Protein AF-A0A920EC89-F1 (afdb_monomer_lite)

Radius of gyration: 21.76 Å; chains: 1; bounding box: 55×49×53 Å

pLDDT: mean 80.99, std 13.92, range [34.16, 98.38]

Foldseek 3Di:
DPDPPCLDLLSVLQVLVCVVCVPPDPPLQPSVVLVVVCVVCVDPQWDDDCQCCQWANGTPDGDPDDDCSVVSNVVSVLVSQQVLCVVLVHDPDDQRSSCLPRVCSVLVVFHDHDQAGSVRQWGWADACPFIKTFGHPDPLLVVCLCVLLVHDDPDPSVVVRNVSRHHHDPVSSVVSCVVSVGPMDTVCPCVDDDDDDDDPDDPDDDPDAAEEEQADADRPSLQVQLSSVSVRHAYEYEYAPVDGHPCVVVVGPSVCSSCPRHHYDHDHCVDPVNVDPDDPPDD

Structure (mmCIF, N/CA/C/O backbone):
data_AF-A0A920EC89-F1
#
_entry.id   AF-A0A920EC89-F1
#
loop_
_atom_site.group_PDB
_atom_site.id
_atom_site.type_symbol
_atom_site.label_atom_id
_atom_site.label_alt_id
_atom_site.label_comp_id
_atom_site.label_asym_id
_atom_site.label_entity_id
_atom_site.label_seq_id
_atom_site.pdbx_PDB_ins_code
_atom_site.Cartn_x
_atom_site.Cartn_y
_atom_site.Cartn_z
_atom_site.occupancy
_atom_site.B_iso_or_equiv
_atom_site.auth_seq_id
_atom_site.auth_comp_id
_atom_site.auth_asym_id
_atom_site.auth_atom_id
_atom_site.pdbx_PDB_model_num
ATOM 1 N N . MET A 1 1 ? 28.689 -2.152 18.112 1.00 37.66 1 MET A N 1
ATOM 2 C CA . MET A 1 1 ? 27.571 -1.726 17.242 1.00 37.66 1 MET A CA 1
ATOM 3 C C . MET A 1 1 ? 26.972 -0.484 17.878 1.00 37.66 1 MET A C 1
ATOM 5 O O . MET A 1 1 ? 26.408 -0.612 18.955 1.00 37.66 1 MET A O 1
ATOM 9 N N . GLN A 1 2 ? 27.192 0.711 17.318 1.00 37.72 2 GLN A N 1
ATOM 10 C CA . GLN A 1 2 ? 26.488 1.906 17.804 1.00 37.72 2 GLN A CA 1
ATOM 11 C C . GLN A 1 2 ? 24.984 1.662 17.639 1.00 37.72 2 GLN A C 1
ATOM 13 O O . GLN A 1 2 ? 24.561 1.155 16.598 1.00 37.72 2 GLN A O 1
ATOM 18 N N . ALA A 1 3 ? 24.198 1.950 18.677 1.00 42.09 3 ALA A N 1
ATOM 19 C CA . ALA A 1 3 ? 22.746 1.907 18.582 1.00 42.09 3 ALA A CA 1
ATOM 20 C C . ALA A 1 3 ? 22.328 2.815 17.416 1.00 42.09 3 ALA A C 1
ATOM 22 O O . ALA A 1 3 ? 22.724 3.979 17.385 1.00 42.09 3 ALA A O 1
ATOM 23 N N . LYS A 1 4 ? 21.604 2.274 16.426 1.00 57.06 4 LYS A N 1
ATOM 24 C CA . LYS A 1 4 ? 21.077 3.083 15.322 1.00 57.06 4 LYS A CA 1
ATOM 25 C C . LYS A 1 4 ? 20.171 4.149 15.935 1.00 57.06 4 LYS A C 1
ATOM 27 O O . LYS A 1 4 ? 19.137 3.808 16.509 1.00 57.06 4 LYS A O 1
ATOM 32 N N . ASP A 1 5 ? 20.565 5.414 15.839 1.00 58.59 5 ASP A N 1
ATOM 33 C CA . ASP A 1 5 ? 19.701 6.514 16.244 1.00 58.59 5 ASP A CA 1
ATOM 34 C C . ASP A 1 5 ? 18.613 6.694 15.187 1.00 58.59 5 ASP A C 1
ATOM 36 O O . ASP A 1 5 ? 18.768 7.403 14.194 1.00 58.59 5 ASP A O 1
ATOM 40 N N . PHE A 1 6 ? 17.490 6.012 15.394 1.00 60.38 6 PHE A N 1
ATOM 41 C CA . PHE A 1 6 ? 16.325 6.147 14.531 1.00 60.38 6 PHE A CA 1
ATOM 42 C C . PHE A 1 6 ? 15.718 7.557 14.588 1.00 60.38 6 PHE A C 1
ATOM 44 O O . PHE A 1 6 ? 14.821 7.843 13.798 1.00 60.38 6 PHE A O 1
ATOM 51 N N . ASN A 1 7 ? 16.158 8.446 15.491 1.00 66.38 7 ASN A N 1
ATOM 52 C CA . ASN A 1 7 ? 15.713 9.841 15.557 1.00 66.38 7 ASN A CA 1
ATOM 53 C C . ASN A 1 7 ? 16.439 10.773 14.588 1.00 66.38 7 ASN A C 1
ATOM 55 O O . ASN A 1 7 ? 15.928 11.865 14.351 1.00 66.38 7 ASN A O 1
ATOM 59 N N . ASP A 1 8 ? 17.526 10.336 13.950 1.00 74.56 8 ASP A N 1
ATOM 60 C CA . ASP A 1 8 ? 18.158 11.097 12.874 1.00 74.56 8 ASP A CA 1
ATOM 61 C C . ASP A 1 8 ? 17.380 10.909 11.544 1.00 74.56 8 ASP A C 1
ATOM 63 O O . ASP A 1 8 ? 17.364 9.802 10.983 1.00 74.56 8 ASP A O 1
ATOM 67 N N . PRO A 1 9 ? 16.725 11.960 11.000 1.00 72.19 9 PRO A N 1
ATOM 68 C CA . PRO A 1 9 ? 15.992 11.888 9.733 1.00 72.19 9 PRO A CA 1
ATOM 69 C C . PRO A 1 9 ? 16.882 11.569 8.527 1.00 72.19 9 PRO A C 1
ATOM 71 O O . PRO A 1 9 ? 16.406 10.925 7.585 1.00 72.19 9 PRO A O 1
ATOM 74 N N . ILE A 1 10 ? 18.149 11.995 8.539 1.00 76.38 10 ILE A N 1
ATOM 75 C CA . ILE A 1 10 ? 19.111 11.742 7.461 1.00 76.38 10 ILE A CA 1
ATOM 76 C C . ILE A 1 10 ? 19.500 10.270 7.493 1.00 76.38 10 ILE A C 1
ATOM 78 O O . ILE A 1 10 ? 19.278 9.567 6.506 1.00 76.38 10 ILE A O 1
ATOM 82 N N . ALA A 1 11 ? 20.008 9.783 8.630 1.00 77.56 11 ALA A N 1
ATOM 83 C CA . ALA A 1 11 ? 20.407 8.384 8.775 1.00 77.56 11 ALA A CA 1
ATOM 84 C C . ALA A 1 11 ? 19.236 7.432 8.492 1.00 77.56 11 ALA A C 1
ATOM 86 O O . ALA A 1 11 ? 19.400 6.457 7.763 1.00 77.56 11 ALA A O 1
ATOM 87 N N . THR A 1 12 ? 18.034 7.757 8.978 1.00 77.00 12 THR A N 1
ATOM 88 C CA . THR A 1 12 ? 16.816 6.971 8.724 1.00 77.00 12 THR A CA 1
ATOM 89 C C . THR A 1 12 ? 16.430 6.950 7.243 1.00 77.00 12 THR A C 1
ATOM 91 O O . THR A 1 12 ? 15.960 5.929 6.740 1.00 77.00 12 THR A O 1
ATOM 94 N N . SER A 1 13 ? 16.613 8.057 6.518 1.00 77.94 13 SER A N 1
ATOM 95 C CA . SER A 1 13 ? 16.297 8.119 5.085 1.00 77.94 13 SER A CA 1
ATOM 96 C C . SER A 1 13 ? 17.330 7.391 4.236 1.00 77.94 13 SER A C 1
ATOM 98 O O . SER A 1 13 ? 16.946 6.677 3.312 1.00 77.94 13 SER A O 1
ATOM 100 N N . ILE A 1 14 ? 18.618 7.513 4.569 1.00 81.00 14 ILE A N 1
ATOM 101 C CA . ILE A 1 14 ? 19.690 6.752 3.918 1.00 81.00 14 ILE A CA 1
ATOM 102 C C . ILE A 1 14 ? 19.465 5.256 4.133 1.00 81.00 14 ILE A C 1
ATOM 104 O O . ILE A 1 14 ? 19.406 4.523 3.154 1.00 81.00 14 ILE A O 1
ATOM 108 N N . ASP A 1 15 ? 19.250 4.816 5.374 1.00 81.56 15 ASP A N 1
ATOM 109 C CA . ASP A 1 15 ? 18.975 3.413 5.700 1.00 81.56 15 ASP A CA 1
ATOM 110 C C . ASP A 1 15 ? 17.716 2.900 4.974 1.00 81.56 15 ASP A C 1
ATOM 112 O O . ASP A 1 15 ? 17.727 1.798 4.427 1.00 81.56 15 ASP A O 1
ATOM 116 N N . HIS A 1 16 ? 16.660 3.715 4.865 1.00 80.44 16 HIS A N 1
ATOM 117 C CA . HIS A 1 16 ? 15.478 3.371 4.073 1.00 80.44 16 HIS A CA 1
ATOM 118 C C . HIS A 1 16 ? 15.794 3.158 2.584 1.00 80.44 16 HIS A C 1
ATOM 120 O O . HIS A 1 16 ? 15.370 2.152 2.014 1.00 80.44 16 HIS A O 1
ATOM 126 N N . LEU A 1 17 ? 16.520 4.086 1.951 1.00 81.06 17 LEU A N 1
ATOM 127 C CA . LEU A 1 17 ? 16.884 3.986 0.534 1.00 81.06 17 LEU A CA 1
ATOM 128 C C . LEU A 1 17 ? 17.863 2.841 0.280 1.00 81.06 17 LEU A C 1
ATOM 130 O O . LEU A 1 17 ? 17.712 2.140 -0.712 1.00 81.06 17 LEU A O 1
ATOM 134 N N . GLU A 1 18 ? 18.842 2.637 1.161 1.00 82.31 18 GLU A N 1
ATOM 135 C CA . GLU A 1 18 ? 19.809 1.542 1.062 1.00 82.31 18 GLU A CA 1
ATOM 136 C C . GLU A 1 18 ? 19.093 0.191 1.128 1.00 82.31 18 GLU A C 1
ATOM 138 O O . GLU A 1 18 ? 19.326 -0.636 0.255 1.00 82.31 18 GLU A O 1
ATOM 143 N N . ARG A 1 19 ? 18.137 -0.003 2.048 1.00 79.44 19 ARG A N 1
ATOM 144 C CA . ARG A 1 19 ? 17.299 -1.220 2.082 1.00 79.44 19 ARG A CA 1
ATOM 145 C C . ARG A 1 19 ? 16.413 -1.367 0.842 1.00 79.44 19 ARG A C 1
ATOM 147 O O . ARG A 1 19 ? 16.234 -2.469 0.338 1.00 79.44 19 ARG A O 1
ATOM 154 N N . LEU A 1 20 ? 15.843 -0.269 0.339 1.00 79.06 20 LEU A N 1
ATOM 155 C CA . LEU A 1 20 ? 15.003 -0.284 -0.866 1.00 79.06 20 LEU A CA 1
ATOM 156 C C . LEU A 1 20 ? 15.811 -0.670 -2.119 1.00 79.06 20 LEU A C 1
ATOM 158 O O . LEU A 1 20 ? 15.291 -1.326 -3.021 1.00 79.06 20 LEU A O 1
ATOM 162 N N . LEU A 1 21 ? 17.066 -0.225 -2.183 1.00 79.56 21 LEU A N 1
ATOM 163 C CA . LEU A 1 21 ? 17.941 -0.317 -3.350 1.00 79.56 21 LEU A CA 1
ATOM 164 C C . LEU A 1 21 ? 19.020 -1.394 -3.222 1.00 79.56 21 LEU A C 1
ATOM 166 O O . LEU A 1 21 ? 19.804 -1.545 -4.153 1.00 79.56 21 LEU A O 1
ATOM 170 N N . GLU A 1 22 ? 19.051 -2.149 -2.124 1.00 79.62 22 GLU A N 1
ATOM 171 C CA . GLU A 1 22 ? 20.093 -3.135 -1.792 1.00 79.62 22 GLU A CA 1
ATOM 172 C C . GLU A 1 22 ? 20.378 -4.116 -2.941 1.00 79.62 22 GLU A C 1
ATOM 174 O O . GLU A 1 22 ? 21.504 -4.562 -3.146 1.00 79.62 22 GLU A O 1
ATOM 179 N N . PHE A 1 23 ? 19.352 -4.411 -3.739 1.00 73.88 23 PHE A N 1
ATOM 180 C CA . PHE A 1 23 ? 19.394 -5.398 -4.816 1.00 73.88 23 PHE A CA 1
ATOM 181 C C . PHE A 1 23 ? 19.569 -4.794 -6.213 1.00 73.88 23 PHE A C 1
ATOM 183 O O . PHE A 1 23 ? 19.632 -5.528 -7.206 1.00 73.88 23 PHE A O 1
ATOM 190 N N . LEU A 1 24 ? 19.626 -3.467 -6.303 1.00 76.06 24 LEU A N 1
ATOM 191 C CA . LEU A 1 24 ? 19.912 -2.721 -7.520 1.00 76.06 24 LEU A CA 1
ATOM 192 C C . LEU A 1 24 ? 21.403 -2.341 -7.569 1.00 76.06 24 LEU A C 1
ATOM 194 O O . LEU A 1 24 ? 22.115 -2.491 -6.576 1.00 76.06 24 LEU A O 1
ATOM 198 N N . PRO A 1 25 ? 21.921 -1.896 -8.729 1.00 74.62 25 PRO A N 1
ATOM 199 C CA . PRO A 1 25 ? 23.298 -1.425 -8.822 1.00 74.62 25 PRO A CA 1
ATOM 200 C C . PRO A 1 25 ? 23.627 -0.366 -7.762 1.00 74.62 25 PRO A C 1
ATOM 202 O O . PRO A 1 25 ? 22.787 0.465 -7.409 1.00 74.62 25 PRO A O 1
ATOM 205 N N . SER A 1 26 ? 24.865 -0.384 -7.268 1.00 78.81 26 SER A N 1
ATOM 206 C CA . SER A 1 26 ? 25.340 0.605 -6.301 1.00 78.81 26 SER A CA 1
ATOM 207 C C . SER A 1 26 ? 25.383 2.017 -6.905 1.00 78.81 26 SER A C 1
ATOM 209 O O . SER A 1 26 ? 25.375 2.202 -8.122 1.00 78.81 26 SER A O 1
ATOM 211 N N . GLY A 1 27 ? 25.415 3.037 -6.041 1.00 77.19 27 GLY A N 1
ATOM 212 C CA . GLY A 1 27 ? 25.498 4.444 -6.461 1.00 77.19 27 GLY A CA 1
ATOM 213 C C . GLY A 1 27 ? 24.161 5.098 -6.831 1.00 77.19 27 GLY A C 1
ATOM 214 O O . GLY A 1 27 ? 24.150 6.252 -7.241 1.00 77.19 27 GLY A O 1
ATOM 215 N N . LEU A 1 28 ? 23.034 4.400 -6.654 1.00 77.56 28 LEU A N 1
ATOM 216 C CA . LEU A 1 28 ? 21.691 4.962 -6.861 1.00 77.56 28 LEU A CA 1
ATOM 217 C C . LEU A 1 28 ? 21.217 5.872 -5.712 1.00 77.56 28 LEU A C 1
ATOM 219 O O . LEU A 1 28 ? 20.290 6.659 -5.892 1.00 77.56 28 LEU A O 1
ATOM 223 N N . VAL A 1 29 ? 21.842 5.771 -4.534 1.00 80.19 29 VAL A N 1
ATOM 224 C CA . VAL A 1 29 ? 21.547 6.631 -3.379 1.00 80.19 29 VAL A CA 1
ATOM 225 C C . VAL A 1 29 ? 22.358 7.924 -3.482 1.00 80.19 29 VAL A C 1
ATOM 227 O O . VAL A 1 29 ? 23.555 7.935 -3.190 1.00 80.19 29 VAL A O 1
ATOM 230 N N . ASP A 1 30 ? 21.705 9.031 -3.837 1.00 80.94 30 ASP A N 1
ATOM 231 C CA . ASP A 1 30 ? 22.316 10.365 -3.796 1.00 80.94 30 ASP A CA 1
ATOM 232 C C . ASP A 1 30 ? 22.329 10.905 -2.355 1.00 80.94 30 ASP A C 1
ATOM 234 O O . ASP A 1 30 ? 21.429 11.625 -1.918 1.00 80.94 30 ASP A O 1
ATOM 238 N N . LYS A 1 31 ? 23.363 10.528 -1.591 1.00 82.50 31 LYS A N 1
ATOM 239 C CA . LYS A 1 31 ? 23.526 10.954 -0.189 1.00 82.50 31 LYS A CA 1
ATOM 240 C C . LYS A 1 31 ? 23.595 12.479 -0.052 1.00 82.50 31 LYS A C 1
ATOM 242 O O . LYS A 1 31 ? 23.092 13.011 0.932 1.00 82.50 31 LYS A O 1
ATOM 247 N N . LYS A 1 32 ? 24.154 13.184 -1.045 1.00 83.50 32 LYS A N 1
ATOM 248 C CA . LYS A 1 32 ? 24.252 14.650 -1.040 1.00 83.50 32 LYS A CA 1
ATOM 249 C C . LYS A 1 32 ? 22.868 15.284 -1.129 1.00 83.50 32 LYS A C 1
ATOM 251 O O . LYS A 1 32 ? 22.577 16.197 -0.361 1.00 83.50 32 LYS A O 1
ATOM 256 N N . LEU A 1 33 ? 22.008 14.778 -2.011 1.00 78.81 33 LEU A N 1
ATOM 257 C CA . LEU A 1 33 ? 20.623 15.233 -2.115 1.00 78.81 33 LEU A CA 1
ATOM 258 C C . LEU A 1 33 ? 19.844 14.998 -0.813 1.00 78.81 33 LEU A C 1
ATOM 260 O O . LEU A 1 33 ? 19.122 15.888 -0.373 1.00 78.81 33 LEU A O 1
ATOM 264 N N . VAL A 1 34 ? 20.013 13.835 -0.172 1.00 76.69 34 VAL A N 1
ATOM 265 C CA . VAL A 1 34 ? 19.352 13.532 1.113 1.00 76.69 34 VAL A CA 1
ATOM 266 C C . VAL A 1 34 ? 19.778 14.523 2.202 1.00 76.69 34 VAL A C 1
ATOM 268 O O . VAL A 1 34 ? 18.920 15.046 2.909 1.00 76.69 34 VAL A O 1
ATOM 271 N N . THR A 1 35 ? 21.074 14.838 2.306 1.00 78.69 35 THR A N 1
ATOM 272 C CA . THR A 1 35 ? 21.575 15.856 3.245 1.00 78.69 35 THR A CA 1
ATOM 273 C C . THR A 1 35 ? 21.022 17.248 2.924 1.00 78.69 35 THR A C 1
ATOM 275 O O . THR A 1 35 ? 20.517 17.922 3.819 1.00 78.69 35 THR A O 1
ATOM 278 N N . GLN A 1 36 ? 21.022 17.658 1.650 1.00 78.00 36 GLN A N 1
ATOM 279 C CA . GLN A 1 36 ? 20.481 18.956 1.223 1.00 78.00 36 GLN A CA 1
ATOM 280 C C . GLN A 1 36 ? 18.988 19.109 1.548 1.00 78.00 36 GLN A C 1
ATOM 282 O O . GLN A 1 36 ? 18.558 20.183 1.968 1.00 78.00 36 GLN A O 1
ATOM 287 N N . LEU A 1 37 ? 18.187 18.045 1.405 1.00 71.69 37 LEU A N 1
AT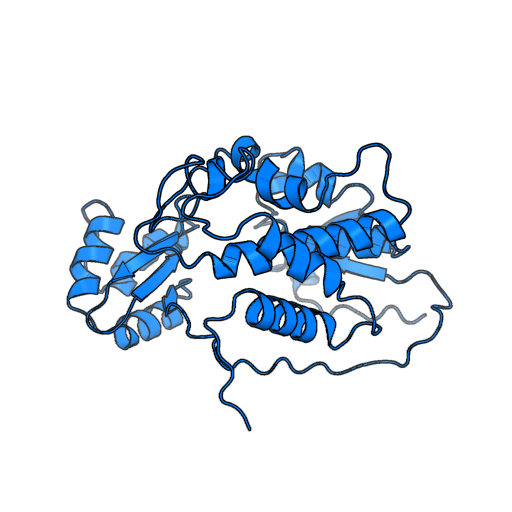OM 288 C CA . LEU A 1 37 ? 16.767 18.061 1.780 1.00 71.69 37 LEU A CA 1
ATOM 289 C C . LEU A 1 37 ? 16.559 18.390 3.268 1.00 71.69 37 LEU A C 1
ATOM 291 O O . LEU A 1 37 ? 15.561 19.032 3.602 1.00 71.69 37 LEU A O 1
ATOM 295 N N . SER A 1 38 ? 17.494 17.990 4.136 1.00 66.44 38 SER A N 1
ATOM 296 C CA . SER A 1 38 ? 17.505 18.316 5.569 1.00 66.44 38 SER A CA 1
ATOM 297 C C . SER A 1 38 ? 17.995 19.722 5.884 1.00 66.44 38 SER A C 1
ATOM 299 O O . SER A 1 38 ? 17.436 20.370 6.766 1.00 66.44 38 SER A O 1
ATOM 301 N N . GLU A 1 39 ? 18.965 20.240 5.137 1.00 68.56 39 GLU A N 1
ATOM 302 C CA . GLU A 1 39 ? 19.482 21.604 5.316 1.00 68.56 39 GLU A CA 1
ATOM 303 C C . GLU A 1 39 ? 18.479 22.684 4.889 1.00 68.56 39 GLU A C 1
ATOM 305 O O . GLU A 1 39 ? 18.390 23.732 5.524 1.00 68.56 39 GLU A O 1
ATOM 310 N N . ILE A 1 40 ? 17.683 22.426 3.844 1.00 63.09 40 ILE A N 1
ATOM 311 C CA . ILE A 1 40 ? 16.647 23.357 3.352 1.00 63.09 40 ILE A CA 1
ATOM 312 C C . ILE A 1 40 ? 15.536 23.558 4.401 1.00 63.09 40 ILE A C 1
ATOM 314 O O . ILE A 1 40 ? 14.791 24.536 4.361 1.00 63.09 40 ILE A O 1
ATOM 318 N N . ASN A 1 41 ? 15.420 22.635 5.353 1.00 57.69 41 ASN A N 1
ATOM 319 C CA . ASN A 1 41 ? 14.222 22.410 6.142 1.00 57.69 41 ASN A CA 1
ATOM 320 C C . ASN A 1 41 ? 14.519 22.125 7.629 1.00 57.69 41 ASN A C 1
ATOM 322 O O . ASN A 1 41 ? 14.005 21.157 8.191 1.00 57.69 41 ASN A O 1
ATOM 326 N N . PRO A 1 42 ? 15.316 22.974 8.303 1.00 52.66 42 PRO A N 1
ATOM 327 C CA . PRO A 1 42 ? 15.968 22.629 9.568 1.00 52.66 42 PRO A CA 1
ATOM 328 C C . PRO A 1 42 ? 15.021 22.476 10.768 1.00 52.66 42 PRO A C 1
ATOM 330 O O . PRO A 1 42 ? 15.423 21.944 11.797 1.00 52.66 42 PRO A O 1
ATOM 333 N N . SER A 1 43 ? 13.776 22.952 10.677 1.00 54.28 43 SER A N 1
ATOM 334 C CA . SER A 1 43 ? 12.859 23.023 11.822 1.00 54.28 43 SER A CA 1
ATOM 335 C C . SER A 1 43 ? 11.456 22.501 11.551 1.00 54.28 43 SER A C 1
ATOM 337 O O . SER A 1 43 ? 10.581 22.782 12.364 1.00 54.28 43 SER A O 1
ATOM 339 N N . TRP A 1 44 ? 11.228 21.796 10.431 1.00 54.59 44 TRP A N 1
ATOM 340 C CA . TRP A 1 44 ? 9.905 21.458 9.889 1.00 54.59 44 TRP A CA 1
ATOM 341 C C . TRP A 1 44 ? 8.807 21.322 10.948 1.00 54.59 44 TRP A C 1
ATOM 343 O O . TRP A 1 44 ? 8.634 20.260 11.526 1.00 54.59 44 TRP A O 1
ATOM 353 N N . PRO A 1 45 ? 8.016 22.381 11.194 1.00 49.38 45 PRO A N 1
ATOM 354 C CA . PRO A 1 45 ? 6.810 22.268 11.995 1.00 49.38 45 PRO A CA 1
ATOM 355 C C . PRO A 1 45 ? 5.613 22.001 11.080 1.00 49.38 45 PRO A C 1
ATOM 357 O O . PRO A 1 45 ? 4.524 21.718 11.556 1.00 49.38 45 PRO A O 1
ATOM 360 N N . THR A 1 46 ? 5.788 22.132 9.760 1.00 55.47 46 THR A N 1
ATOM 361 C CA . THR A 1 46 ? 4.709 22.178 8.783 1.00 55.47 46 THR A CA 1
ATOM 362 C C . THR A 1 46 ? 5.193 21.716 7.414 1.00 55.47 46 THR A C 1
ATOM 364 O O . THR A 1 46 ? 6.271 22.120 6.981 1.00 55.47 46 THR A O 1
ATOM 367 N N . TRP A 1 47 ? 4.387 20.936 6.698 1.00 62.91 47 TRP A N 1
ATOM 368 C CA . TRP A 1 47 ? 4.735 20.480 5.351 1.00 62.91 47 TRP A CA 1
ATOM 369 C C . TRP A 1 47 ? 4.731 21.656 4.331 1.00 62.91 47 TRP A C 1
ATOM 371 O O . TRP A 1 47 ? 3.829 22.503 4.392 1.00 62.91 47 TRP A O 1
ATOM 381 N N . PRO A 1 48 ? 5.730 21.746 3.423 1.00 58.62 48 PRO A N 1
ATOM 382 C CA . PRO A 1 48 ? 6.005 22.962 2.645 1.00 58.62 48 PRO A CA 1
ATOM 383 C C . PRO A 1 48 ? 5.203 23.154 1.347 1.00 58.62 48 PRO A C 1
ATOM 385 O O . PRO A 1 48 ? 5.031 24.301 0.932 1.00 58.62 48 PRO A O 1
ATOM 388 N N . SER A 1 49 ? 4.742 22.096 0.667 1.00 65.88 49 SER A N 1
ATOM 389 C CA . SER A 1 49 ? 4.193 22.231 -0.697 1.00 65.88 49 SER A CA 1
ATOM 390 C C . SER A 1 49 ? 2.655 22.194 -0.743 1.00 65.88 49 SER A C 1
ATOM 392 O O . SER A 1 49 ? 1.995 21.529 0.036 1.00 65.88 49 SER A O 1
ATOM 394 N N . PRO A 1 50 ? 1.978 22.874 -1.669 1.00 69.25 50 PRO A N 1
ATOM 395 C CA . PRO A 1 50 ? 0.530 22.696 -1.811 1.00 69.25 50 PRO A CA 1
ATOM 396 C C . PRO A 1 50 ? 0.123 21.286 -2.287 1.00 69.25 50 PRO A C 1
ATOM 398 O O . PRO A 1 50 ? -1.026 20.885 -2.101 1.00 69.25 50 PRO A O 1
ATOM 401 N N . GLY A 1 51 ? 1.045 20.507 -2.866 1.00 73.50 51 GLY A N 1
ATOM 402 C CA . GLY A 1 51 ? 0.756 19.244 -3.554 1.00 73.50 51 GLY A CA 1
ATOM 403 C C . GLY A 1 51 ? 0.149 18.139 -2.685 1.00 73.50 51 GLY A C 1
ATOM 404 O O . GLY A 1 51 ? -0.831 17.518 -3.088 1.00 73.50 51 GLY A O 1
ATOM 405 N N . LEU A 1 52 ? 0.669 17.912 -1.476 1.00 75.69 52 LEU A N 1
ATOM 406 C CA . LEU A 1 52 ? 0.148 16.902 -0.550 1.00 75.69 52 LEU A CA 1
ATOM 407 C C . LEU A 1 52 ? -1.068 17.386 0.238 1.00 75.69 52 LEU A C 1
ATOM 409 O O . LEU A 1 52 ? -1.610 16.604 1.011 1.00 75.69 52 LEU A O 1
ATOM 413 N N . SER A 1 53 ? -1.543 18.621 0.046 1.00 76.94 53 SER A N 1
ATOM 414 C CA . SER A 1 53 ? -2.577 19.179 0.930 1.00 76.94 53 SER A CA 1
ATOM 415 C C . SER A 1 53 ? -3.866 18.356 0.946 1.00 76.94 53 SER A C 1
ATOM 417 O O . SER A 1 53 ? -4.539 18.239 1.965 1.00 76.94 53 SER A O 1
ATOM 419 N N . ASN A 1 54 ? -4.181 17.722 -0.185 1.00 76.00 54 ASN A N 1
ATOM 420 C CA . ASN A 1 54 ? -5.326 16.822 -0.307 1.00 76.00 54 ASN A CA 1
ATOM 421 C C . ASN A 1 54 ? -5.117 15.466 0.397 1.00 76.00 54 ASN A C 1
ATOM 423 O O . ASN A 1 54 ? -6.090 14.774 0.679 1.00 76.00 54 ASN A O 1
ATOM 427 N N . LEU A 1 55 ? -3.870 15.063 0.648 1.00 77.62 55 LEU A N 1
ATOM 428 C CA . LEU A 1 55 ? -3.504 13.773 1.238 1.00 77.62 55 LEU A CA 1
ATOM 429 C C . LEU A 1 55 ? -3.216 13.843 2.738 1.00 77.62 55 LEU A C 1
ATOM 431 O O . LEU A 1 55 ? -3.461 12.853 3.424 1.00 77.62 55 LEU A O 1
ATOM 435 N N . ILE A 1 56 ? -2.649 14.953 3.217 1.00 75.44 56 ILE A N 1
ATOM 436 C CA . ILE A 1 56 ? -2.157 15.076 4.600 1.00 75.44 56 ILE A CA 1
ATOM 437 C C . ILE A 1 56 ? -2.652 16.337 5.325 1.00 75.44 56 ILE A C 1
ATOM 439 O O . ILE A 1 56 ? -2.266 16.572 6.468 1.00 75.44 56 ILE A O 1
ATOM 443 N N . GLY A 1 57 ? -3.525 17.125 4.692 1.00 75.00 57 GLY A N 1
ATOM 444 C CA . GLY A 1 57 ? -4.066 18.365 5.246 1.00 75.00 57 GLY A CA 1
ATOM 445 C C . GLY A 1 57 ? -3.316 19.625 4.793 1.00 75.00 57 GLY A C 1
ATOM 446 O O . GLY A 1 57 ? -2.292 19.536 4.118 1.00 75.00 57 GLY A O 1
ATOM 447 N N . PRO A 1 58 ? -3.843 20.818 5.118 1.00 73.06 58 PRO A N 1
ATOM 448 C CA . PRO A 1 58 ? -3.324 22.091 4.620 1.00 73.06 58 PRO A CA 1
ATOM 449 C C . PRO A 1 58 ? -1.842 22.304 4.975 1.00 73.06 58 PRO A C 1
ATOM 451 O O . PRO A 1 58 ? -1.389 21.879 6.044 1.00 73.06 58 PRO A O 1
ATOM 454 N N . PRO A 1 59 ? -1.077 22.995 4.108 1.00 69.38 59 PRO A N 1
ATOM 455 C CA . PRO A 1 59 ? 0.304 23.329 4.412 1.00 69.38 59 PRO A CA 1
ATOM 456 C C . PRO A 1 59 ? 0.336 24.288 5.604 1.00 69.38 59 PRO A C 1
ATOM 458 O O . PRO A 1 59 ? -0.656 24.950 5.914 1.00 69.38 59 PRO A O 1
ATOM 461 N N . ARG A 1 60 ? 1.493 24.412 6.256 1.00 64.88 60 ARG A N 1
ATOM 462 C CA . ARG A 1 60 ? 1.681 25.366 7.369 1.00 64.88 60 ARG A CA 1
ATOM 463 C C . ARG A 1 60 ? 0.862 25.071 8.641 1.00 64.88 60 ARG A C 1
ATOM 465 O O . ARG A 1 60 ? 0.801 25.921 9.523 1.00 64.88 60 ARG A O 1
ATOM 472 N N . VAL A 1 61 ? 0.298 23.867 8.784 1.00 65.06 61 VAL A N 1
ATOM 473 C CA . VAL A 1 61 ? -0.334 23.404 10.034 1.00 65.06 61 VAL A CA 1
ATOM 474 C C . VAL A 1 61 ? 0.601 22.475 10.802 1.00 65.06 61 VAL A C 1
ATOM 476 O O . VAL A 1 61 ? 1.111 21.500 10.250 1.00 65.06 61 VAL A O 1
ATOM 479 N N . ALA A 1 62 ? 0.807 22.781 12.087 1.00 60.16 62 ALA A N 1
ATOM 480 C CA . ALA A 1 62 ? 1.594 21.949 12.987 1.00 60.16 62 ALA A CA 1
ATOM 481 C C . ALA A 1 62 ? 0.856 20.651 13.313 1.00 60.16 62 ALA A C 1
ATOM 483 O O . ALA A 1 62 ? -0.189 20.648 13.971 1.00 60.16 62 ALA A O 1
ATOM 484 N N . LEU A 1 63 ? 1.403 19.528 12.856 1.00 60.03 63 LEU A N 1
ATOM 485 C CA . LEU A 1 63 ? 0.830 18.220 13.133 1.00 60.03 63 LEU A CA 1
ATOM 486 C C . LEU A 1 63 ? 1.288 17.752 14.523 1.00 60.03 63 LEU A C 1
ATOM 488 O O . LEU A 1 63 ? 2.419 17.311 14.698 1.00 60.03 63 LEU A O 1
ATOM 492 N N . LYS A 1 64 ? 0.392 17.811 15.518 1.00 55.19 64 LYS A N 1
ATOM 493 C CA . LYS A 1 64 ? 0.672 17.519 16.945 1.00 55.19 64 LYS A CA 1
ATOM 494 C C . LYS A 1 64 ? 1.321 16.153 17.253 1.00 55.19 64 LYS A C 1
ATOM 496 O O . LYS A 1 64 ? 1.763 15.953 18.378 1.00 55.19 64 LYS A O 1
ATOM 501 N N . ARG A 1 65 ? 1.314 15.193 16.320 1.00 57.69 65 ARG A N 1
ATOM 502 C CA . ARG A 1 65 ? 1.783 13.803 16.520 1.00 57.69 65 ARG A CA 1
ATOM 503 C C . ARG A 1 65 ? 2.495 13.217 15.296 1.00 57.69 65 ARG A C 1
ATOM 505 O O . ARG A 1 65 ? 2.516 12.001 15.138 1.00 57.69 65 ARG A O 1
ATOM 512 N N . PHE A 1 66 ? 2.997 14.052 14.387 1.00 56.12 66 PHE A N 1
ATOM 513 C CA . PHE A 1 66 ? 3.535 13.553 13.123 1.00 56.12 66 PHE A CA 1
ATOM 514 C C . PHE A 1 66 ? 5.052 13.591 13.110 1.00 56.12 66 PHE A C 1
ATOM 516 O O . PHE A 1 66 ? 5.675 14.635 13.271 1.00 56.12 66 PHE A O 1
ATOM 523 N N . ASP A 1 67 ? 5.627 12.419 12.898 1.00 61.31 67 ASP A N 1
ATOM 524 C CA . ASP A 1 67 ? 7.048 12.247 12.716 1.00 61.31 67 ASP A CA 1
ATOM 525 C C . ASP A 1 67 ? 7.441 12.601 11.276 1.00 61.31 67 ASP A C 1
ATOM 527 O O . ASP A 1 67 ? 7.202 11.856 10.319 1.00 61.31 67 ASP A O 1
ATOM 531 N N . LEU A 1 68 ? 8.064 13.764 11.126 1.00 58.84 68 LEU A N 1
ATOM 532 C CA . LEU A 1 68 ? 8.436 14.311 9.826 1.00 58.84 68 LEU A CA 1
ATOM 533 C C . LEU A 1 68 ? 9.651 13.605 9.203 1.00 58.84 68 LEU A C 1
ATOM 535 O O . LEU A 1 68 ? 9.938 13.844 8.031 1.00 58.84 68 LEU A O 1
ATOM 539 N N . ARG A 1 69 ? 10.268 12.622 9.887 1.00 65.94 69 ARG A N 1
ATOM 540 C CA . ARG A 1 69 ? 11.186 11.646 9.260 1.00 65.94 69 ARG A CA 1
ATOM 541 C C . ARG A 1 69 ? 10.507 10.894 8.112 1.00 65.94 69 ARG A C 1
ATOM 543 O O . ARG A 1 69 ? 11.170 10.468 7.168 1.00 65.94 69 ARG A O 1
ATOM 550 N N . TRP A 1 70 ? 9.178 10.727 8.144 1.00 71.38 70 TRP A N 1
ATOM 551 C CA . TRP A 1 70 ? 8.441 10.210 6.984 1.00 71.38 70 TRP A CA 1
ATOM 552 C C . TRP A 1 70 ? 8.597 11.109 5.754 1.00 71.38 70 TRP A C 1
ATOM 554 O O . TRP A 1 70 ? 8.751 10.591 4.652 1.00 71.38 70 TRP A O 1
ATOM 564 N N . LEU A 1 71 ? 8.605 12.431 5.930 1.00 72.62 71 LEU A N 1
ATOM 565 C CA . LEU A 1 71 ? 8.667 13.365 4.812 1.00 72.62 71 LEU A CA 1
ATOM 566 C C . LEU A 1 71 ? 10.057 13.370 4.156 1.00 72.62 71 LEU A C 1
ATOM 568 O O . LEU A 1 71 ? 10.144 13.431 2.935 1.00 72.62 71 LEU A O 1
ATOM 572 N N . HIS A 1 72 ? 11.133 13.161 4.923 1.00 72.44 72 HIS A N 1
ATOM 573 C CA . HIS A 1 72 ? 12.465 12.914 4.349 1.00 72.44 72 HIS A CA 1
ATOM 574 C C . HIS A 1 72 ? 12.512 11.634 3.510 1.00 72.44 72 HIS A C 1
ATOM 576 O O . HIS A 1 72 ? 12.999 11.654 2.376 1.00 72.44 72 HIS A O 1
ATOM 582 N N . ARG A 1 73 ? 11.950 10.529 4.020 1.00 77.69 73 ARG A N 1
ATOM 583 C CA . ARG A 1 73 ? 11.838 9.272 3.259 1.00 77.69 73 ARG A CA 1
ATOM 584 C C . ARG A 1 73 ? 10.996 9.453 1.999 1.00 77.69 73 ARG A C 1
ATOM 586 O O . ARG A 1 73 ? 11.361 8.946 0.940 1.00 77.69 73 ARG A O 1
ATOM 593 N N . PHE A 1 74 ? 9.902 10.202 2.106 1.00 79.50 74 PHE A N 1
ATOM 594 C CA . PHE A 1 74 ? 9.025 10.537 0.994 1.00 79.50 74 PHE A CA 1
ATOM 595 C C . PHE A 1 74 ? 9.771 11.310 -0.100 1.00 79.50 74 PHE A C 1
ATOM 597 O O . PHE A 1 74 ? 9.861 10.818 -1.222 1.00 79.50 74 PHE A O 1
ATOM 604 N N . GLU A 1 75 ? 10.367 12.460 0.222 1.00 77.81 75 GLU A N 1
ATOM 605 C CA . GLU A 1 75 ? 11.090 13.304 -0.744 1.00 77.81 75 GLU A CA 1
ATOM 606 C C . GLU A 1 75 ? 12.295 12.582 -1.365 1.00 77.81 75 GLU A C 1
ATOM 608 O O . GLU A 1 75 ? 12.559 12.686 -2.568 1.00 77.81 75 GLU A O 1
ATOM 613 N N . SER A 1 76 ? 12.991 11.766 -0.573 1.00 77.62 76 SER A N 1
ATOM 614 C CA . SER A 1 76 ? 14.081 10.929 -1.078 1.00 77.62 76 SER A CA 1
ATOM 615 C C . SER A 1 76 ? 13.580 9.881 -2.080 1.00 77.62 76 SER A C 1
ATOM 617 O O . SER A 1 76 ? 14.178 9.685 -3.139 1.00 77.62 76 SER A O 1
ATOM 619 N N . THR A 1 77 ? 12.437 9.249 -1.797 1.00 81.56 77 THR A N 1
ATOM 620 C CA . THR A 1 77 ? 11.791 8.292 -2.712 1.00 81.56 77 THR A CA 1
ATOM 621 C C . THR A 1 77 ? 11.305 8.980 -3.989 1.00 81.56 77 THR A C 1
ATOM 623 O O . THR A 1 77 ? 11.480 8.448 -5.086 1.00 81.56 77 THR A O 1
ATOM 626 N N . ILE A 1 78 ? 10.740 10.188 -3.883 1.00 80.31 78 ILE A N 1
ATOM 627 C CA . ILE A 1 78 ? 10.359 11.007 -5.041 1.00 80.31 78 ILE A CA 1
ATOM 628 C C . ILE A 1 78 ? 11.568 11.296 -5.927 1.00 80.31 78 ILE A C 1
ATOM 630 O O . ILE A 1 78 ? 11.482 11.185 -7.152 1.00 80.31 78 ILE A O 1
ATOM 634 N N . SER A 1 79 ? 12.696 11.646 -5.318 1.00 76.81 79 SER A N 1
ATOM 635 C CA . SER A 1 79 ? 13.934 11.946 -6.032 1.00 76.81 79 SER A CA 1
ATOM 636 C C . SER A 1 79 ? 14.458 10.735 -6.803 1.00 76.81 79 SER A C 1
ATOM 638 O O . SER A 1 79 ? 14.812 10.859 -7.976 1.00 76.81 79 SER A O 1
ATOM 640 N N . LEU A 1 80 ? 14.405 9.551 -6.193 1.00 79.50 80 LEU A N 1
ATOM 641 C CA . LEU A 1 80 ? 14.737 8.288 -6.849 1.00 79.50 80 LEU A CA 1
ATOM 642 C C . LEU A 1 80 ? 13.802 7.983 -8.036 1.00 79.50 80 LEU A C 1
ATOM 644 O O . LEU A 1 80 ? 14.265 7.619 -9.117 1.00 79.50 80 LEU A O 1
ATOM 648 N N . LEU A 1 81 ? 12.487 8.175 -7.878 1.00 78.94 81 LEU A N 1
ATOM 649 C CA . LEU A 1 81 ? 11.533 8.014 -8.984 1.00 78.94 81 LEU A CA 1
ATOM 650 C C . LEU A 1 81 ? 11.831 8.990 -10.129 1.00 78.94 81 LEU A C 1
ATOM 652 O O . LEU A 1 81 ? 11.808 8.599 -11.295 1.00 78.94 81 LEU A O 1
ATOM 656 N N . ASN A 1 82 ? 12.156 10.245 -9.811 1.00 76.88 82 ASN A N 1
ATOM 657 C CA . ASN A 1 82 ? 12.547 11.243 -10.804 1.00 76.88 82 ASN A CA 1
ATOM 658 C C . ASN A 1 82 ? 13.830 10.840 -11.544 1.00 76.88 82 ASN A C 1
ATOM 660 O O . ASN A 1 82 ? 13.910 11.033 -12.758 1.00 76.88 82 ASN A O 1
ATOM 664 N N . TYR A 1 83 ? 14.812 10.263 -10.845 1.00 77.31 83 TYR A N 1
ATOM 665 C CA . TYR A 1 83 ? 16.019 9.713 -11.462 1.00 77.31 83 TYR A CA 1
ATOM 666 C C . TYR A 1 83 ? 15.671 8.615 -12.477 1.00 77.31 83 TYR A C 1
ATOM 668 O O . TYR A 1 83 ? 16.066 8.722 -13.637 1.00 77.31 83 TYR A O 1
ATOM 676 N N . PHE A 1 84 ? 14.857 7.622 -12.100 1.00 76.69 84 PHE A N 1
ATOM 677 C CA . PHE A 1 84 ? 14.448 6.559 -13.027 1.00 76.69 84 PHE A CA 1
ATOM 678 C C . PHE A 1 84 ? 13.698 7.097 -14.248 1.00 76.69 84 PHE A C 1
ATOM 680 O O . PHE A 1 84 ? 13.963 6.671 -15.371 1.00 76.69 84 PHE A O 1
ATOM 687 N N . VAL A 1 85 ? 12.802 8.070 -14.061 1.00 74.56 85 VAL A N 1
ATOM 688 C CA . VAL A 1 85 ? 12.098 8.721 -15.178 1.00 74.56 85 VAL A CA 1
ATOM 689 C C . VAL A 1 85 ? 13.081 9.407 -16.132 1.00 74.56 85 VAL A C 1
ATOM 691 O O . VAL A 1 85 ? 12.941 9.257 -17.346 1.00 74.56 85 VAL A O 1
ATOM 694 N N . ARG A 1 86 ? 14.082 10.133 -15.613 1.00 74.12 86 ARG A N 1
ATOM 695 C CA . ARG A 1 86 ? 15.112 10.797 -16.434 1.00 74.12 86 ARG A CA 1
ATOM 696 C C . ARG A 1 86 ? 15.943 9.787 -17.223 1.00 74.12 86 ARG A C 1
ATOM 698 O O . ARG A 1 86 ? 16.114 9.968 -18.425 1.00 74.12 86 ARG A O 1
ATOM 705 N N . SER A 1 87 ? 16.387 8.711 -16.575 1.00 75.12 87 SER A N 1
ATOM 706 C CA . SER A 1 87 ? 17.197 7.652 -17.195 1.00 75.12 87 SER A CA 1
ATOM 707 C C . SER A 1 87 ? 16.477 6.929 -18.338 1.00 75.12 87 SER A C 1
ATOM 709 O O . SER A 1 87 ? 17.123 6.434 -19.254 1.00 75.12 87 SER A O 1
ATOM 711 N N . LEU A 1 88 ? 15.141 6.909 -18.335 1.00 71.50 88 LEU A N 1
ATOM 712 C CA . LEU A 1 88 ? 14.316 6.317 -19.396 1.00 71.50 88 LEU A CA 1
ATOM 713 C C . LEU A 1 88 ? 13.955 7.306 -20.515 1.00 71.50 88 LEU A C 1
ATOM 715 O O . LEU A 1 88 ? 12.914 7.145 -21.163 1.00 71.50 88 LEU A O 1
ATOM 719 N N . GLY A 1 89 ? 14.759 8.359 -20.703 1.00 64.25 89 GLY A N 1
ATOM 720 C CA . GLY A 1 89 ? 14.497 9.411 -21.688 1.00 64.25 89 GLY A CA 1
ATOM 721 C C . GLY A 1 89 ? 13.133 10.058 -21.454 1.00 64.25 89 GLY A C 1
ATOM 722 O O . GLY A 1 89 ? 12.310 10.115 -22.371 1.00 64.25 89 GLY A O 1
ATOM 723 N N . GLY A 1 90 ? 12.841 10.404 -20.192 1.00 61.34 90 GLY A N 1
ATOM 724 C CA . GLY A 1 90 ? 11.532 10.895 -19.749 1.00 61.34 90 GLY A CA 1
ATOM 725 C C . GLY A 1 90 ? 10.959 11.978 -20.679 1.00 61.34 90 GLY A C 1
ATOM 726 O O . GLY A 1 90 ? 11.725 12.721 -21.288 1.00 61.34 90 GLY A O 1
ATOM 727 N N . PRO A 1 91 ? 9.629 12.097 -20.842 1.00 50.41 91 PRO A N 1
ATOM 728 C CA . PRO A 1 91 ? 9.078 13.041 -21.807 1.00 50.41 91 PRO A CA 1
ATOM 729 C C . PRO A 1 91 ? 9.339 14.483 -21.359 1.00 50.41 91 PRO A C 1
ATOM 731 O O . PRO A 1 91 ? 9.282 14.779 -20.163 1.00 50.41 91 PRO A O 1
ATOM 734 N N . SER A 1 92 ? 9.416 15.414 -22.308 1.00 42.66 92 SER A N 1
ATOM 735 C CA . SER A 1 92 ? 8.697 16.678 -22.143 1.00 42.66 92 SER A CA 1
ATOM 736 C C . SER A 1 92 ? 7.230 16.342 -21.791 1.00 42.66 92 SER A C 1
ATOM 738 O O . SER A 1 92 ? 6.437 16.012 -22.666 1.00 42.66 92 SER A O 1
ATOM 740 N N . GLY A 1 93 ? 6.890 16.305 -20.490 1.00 45.84 93 GLY A N 1
ATOM 741 C CA . GLY A 1 93 ? 5.519 16.101 -19.983 1.00 45.84 93 GLY A CA 1
ATOM 742 C C . GLY A 1 93 ? 5.169 14.769 -19.285 1.00 45.84 93 GLY A C 1
ATOM 743 O O . GLY A 1 93 ? 3.984 14.489 -19.112 1.00 45.84 93 GLY A O 1
ATOM 744 N N . GLY A 1 94 ? 6.124 13.927 -18.869 1.00 47.22 94 GLY A N 1
ATOM 745 C CA . GLY A 1 94 ? 5.809 12.801 -17.964 1.00 47.22 94 GLY A CA 1
ATOM 746 C C . GLY A 1 94 ? 5.502 13.286 -16.538 1.00 47.22 94 GLY A C 1
ATOM 747 O O . GLY A 1 94 ? 6.071 14.300 -16.129 1.00 47.22 94 GLY A O 1
ATOM 748 N N . PRO A 1 95 ? 4.639 12.604 -15.758 1.00 55.84 95 PRO A N 1
ATOM 749 C CA . PRO A 1 95 ? 4.384 13.017 -14.384 1.00 55.84 95 PRO A CA 1
ATOM 750 C C . PRO A 1 95 ? 5.666 12.842 -13.564 1.00 55.84 95 PRO A C 1
ATOM 752 O O . PRO A 1 95 ? 6.301 11.786 -13.604 1.00 55.84 95 PRO A O 1
ATOM 755 N N . SER A 1 96 ? 6.065 13.877 -12.822 1.00 67.50 96 SER A N 1
ATOM 756 C CA . SER A 1 96 ? 7.109 13.723 -11.807 1.00 67.50 96 SER A CA 1
ATOM 757 C C . SER A 1 96 ? 6.694 12.638 -10.807 1.00 67.50 96 SER A C 1
ATOM 759 O O . SER A 1 96 ? 5.498 12.398 -10.609 1.00 67.50 96 SER A O 1
ATOM 761 N N . GLY A 1 97 ? 7.658 11.999 -10.135 1.00 68.62 97 GLY A N 1
ATOM 762 C CA . GLY A 1 97 ? 7.361 11.034 -9.069 1.00 68.62 97 GLY A CA 1
ATOM 763 C C . GLY A 1 97 ? 6.367 11.606 -8.051 1.00 68.62 97 GLY A C 1
ATOM 764 O O . GLY A 1 97 ? 5.467 10.910 -7.593 1.00 68.62 97 GLY A O 1
ATOM 765 N N . HIS A 1 98 ? 6.467 12.911 -7.781 1.00 72.94 98 HIS A N 1
ATOM 766 C CA . HIS A 1 98 ? 5.532 13.650 -6.941 1.00 72.94 98 HIS A CA 1
ATOM 767 C C . HIS A 1 98 ? 4.116 13.705 -7.540 1.00 72.94 98 HIS A C 1
ATOM 769 O O . HIS A 1 98 ? 3.156 13.342 -6.865 1.00 72.94 98 HIS A O 1
ATOM 775 N N . SER A 1 99 ? 3.968 14.103 -8.809 1.00 74.06 99 SER A N 1
ATOM 776 C CA . SER A 1 99 ? 2.677 14.156 -9.518 1.00 74.06 99 SER A CA 1
ATOM 777 C C . SER A 1 99 ? 1.940 12.806 -9.486 1.00 74.06 99 SER A C 1
ATOM 779 O O . SER A 1 99 ? 0.753 12.765 -9.160 1.00 74.06 99 SER A O 1
ATOM 781 N N . LEU A 1 100 ? 2.651 11.691 -9.687 1.00 71.31 100 LEU A N 1
ATOM 782 C CA . LEU A 1 100 ? 2.074 10.341 -9.607 1.00 71.31 100 LEU A CA 1
ATOM 783 C C . LEU A 1 100 ? 1.428 10.030 -8.251 1.00 71.31 100 LEU A C 1
ATOM 785 O O . LEU A 1 100 ? 0.432 9.303 -8.191 1.00 71.31 100 LEU A O 1
ATOM 789 N N . ILE A 1 101 ? 1.988 10.569 -7.169 1.00 76.25 101 ILE A N 1
ATOM 790 C CA . ILE A 1 101 ? 1.464 10.364 -5.822 1.00 76.25 101 ILE A CA 1
ATOM 791 C C . ILE A 1 101 ? 0.323 11.340 -5.534 1.00 76.25 101 ILE A C 1
ATOM 793 O O . ILE A 1 101 ? -0.724 10.923 -5.031 1.00 76.25 101 ILE A O 1
ATOM 797 N N . VAL A 1 102 ? 0.491 12.621 -5.874 1.00 78.19 102 VAL A N 1
ATOM 798 C CA . VAL A 1 102 ? -0.422 13.677 -5.416 1.00 78.19 102 VAL A CA 1
ATOM 799 C C . VAL A 1 102 ? -1.643 13.890 -6.304 1.00 78.19 102 VAL A C 1
ATOM 801 O O . VAL A 1 102 ? -2.711 14.195 -5.783 1.00 78.19 102 VAL A O 1
ATOM 804 N N . GLU A 1 103 ? -1.543 13.695 -7.624 1.00 78.56 103 GLU A N 1
ATOM 805 C CA . GLU A 1 103 ? -2.636 13.985 -8.573 1.00 78.56 103 GLU A CA 1
ATOM 806 C C . GLU A 1 103 ? -3.862 13.102 -8.364 1.00 78.56 103 GLU A C 1
ATOM 808 O O . GLU A 1 103 ? -4.986 13.477 -8.696 1.00 78.56 103 GLU A O 1
ATOM 813 N N . ARG A 1 104 ? -3.660 11.919 -7.789 1.00 78.62 104 ARG A N 1
ATOM 814 C CA . ARG A 1 104 ? -4.744 10.983 -7.498 1.00 78.62 104 ARG A CA 1
ATOM 815 C C . ARG A 1 104 ? -5.738 11.572 -6.518 1.00 78.62 104 ARG A C 1
ATOM 817 O O . ARG A 1 104 ? -6.924 11.292 -6.625 1.00 78.62 104 ARG A O 1
ATOM 824 N N . ALA A 1 105 ? -5.261 12.373 -5.571 1.00 80.38 105 ALA A N 1
ATOM 825 C CA . ALA A 1 105 ? -6.116 12.903 -4.532 1.00 80.38 105 ALA A CA 1
ATOM 826 C C . ALA A 1 105 ? -7.217 13.825 -5.085 1.00 80.38 105 ALA A C 1
ATOM 828 O O . ALA A 1 105 ? -8.389 13.555 -4.831 1.00 80.38 105 ALA A O 1
ATOM 829 N N . PRO A 1 106 ? -6.921 14.857 -5.900 1.00 78.38 106 PRO A N 1
ATOM 830 C CA . PRO A 1 106 ? -7.968 15.623 -6.565 1.00 78.38 106 PRO A CA 1
ATOM 831 C C . PRO A 1 106 ? -8.751 14.796 -7.597 1.00 78.38 106 PRO A C 1
ATOM 833 O O . PRO A 1 106 ? -9.97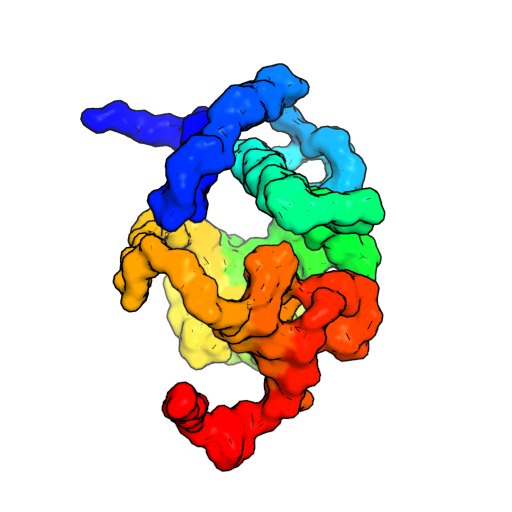0 14.922 -7.628 1.00 78.38 106 PRO A O 1
ATOM 836 N N . LEU A 1 107 ? -8.108 13.919 -8.381 1.00 79.00 107 LEU A N 1
ATOM 837 C CA . LEU A 1 107 ? -8.794 13.133 -9.424 1.00 79.00 107 LEU A CA 1
ATOM 838 C C . LEU A 1 107 ? -9.807 12.117 -8.878 1.00 79.00 107 LEU A C 1
ATOM 840 O O . LEU A 1 107 ? -10.772 11.793 -9.561 1.00 79.00 107 LEU A O 1
ATOM 844 N N . LEU A 1 108 ? -9.573 11.592 -7.676 1.00 76.69 108 LEU A N 1
ATOM 845 C CA . LEU A 1 108 ? -10.425 10.593 -7.028 1.00 76.69 108 LEU A CA 1
ATOM 846 C C . LEU A 1 108 ? -11.262 11.189 -5.886 1.00 76.69 108 LEU A C 1
ATOM 848 O O . LEU A 1 108 ? -11.860 10.442 -5.114 1.00 76.69 108 LEU A O 1
ATOM 852 N N . GLY A 1 109 ? -11.264 12.519 -5.736 1.00 79.06 109 GLY A N 1
ATOM 853 C CA . GLY A 1 109 ? -11.965 13.206 -4.649 1.00 79.06 109 GLY A CA 1
ATOM 854 C C . GLY A 1 109 ? -11.449 12.849 -3.251 1.00 79.06 109 GLY A C 1
ATOM 855 O O . GLY A 1 109 ? -12.154 13.042 -2.268 1.00 79.06 109 GLY A O 1
ATOM 856 N N . HIS A 1 110 ? -10.234 12.310 -3.137 1.00 84.19 110 HIS A N 1
ATOM 857 C CA . HIS A 1 110 ? -9.658 11.942 -1.851 1.00 84.19 110 HIS A CA 1
ATOM 858 C C . HIS A 1 110 ? -9.248 13.188 -1.072 1.00 84.19 110 HIS A C 1
ATOM 860 O O . HIS A 1 110 ? -8.594 14.099 -1.599 1.00 84.19 110 HIS A O 1
ATOM 866 N N . ARG A 1 111 ? -9.638 13.204 0.196 1.00 79.44 111 ARG A N 1
ATOM 867 C CA . ARG A 1 111 ? -9.319 14.227 1.185 1.00 79.44 111 ARG A CA 1
ATOM 868 C C . ARG A 1 111 ? -9.115 13.508 2.508 1.00 79.44 111 ARG A C 1
ATOM 870 O O . ARG A 1 111 ? -9.970 12.731 2.918 1.00 79.44 111 ARG A O 1
ATOM 877 N N . GLY A 1 112 ? -7.987 13.736 3.166 1.00 69.19 112 GLY A N 1
ATOM 878 C CA . GLY A 1 112 ? -7.734 13.131 4.469 1.00 69.19 112 GLY A CA 1
ATOM 879 C C . GLY A 1 112 ? -6.604 13.807 5.214 1.00 69.19 112 GLY A C 1
ATOM 880 O O . GLY A 1 112 ? -5.701 14.382 4.614 1.00 69.19 112 GLY A O 1
ATOM 881 N N . TRP A 1 113 ? -6.711 13.755 6.534 1.00 75.38 113 TRP A N 1
ATOM 882 C CA . TRP A 1 113 ? -5.729 14.220 7.503 1.00 75.38 113 TRP A CA 1
ATOM 883 C C . TRP A 1 113 ? -6.079 13.609 8.867 1.00 75.38 113 TRP A C 1
ATOM 885 O O . TRP A 1 113 ? -7.248 13.342 9.153 1.00 75.38 113 TRP A O 1
ATOM 895 N N . GLY A 1 114 ? -5.068 13.352 9.698 1.00 79.81 114 GLY A N 1
ATOM 896 C CA . GLY A 1 114 ? -5.247 12.735 11.015 1.00 79.81 114 GLY A CA 1
ATOM 897 C C . GLY A 1 114 ? -5.361 11.208 10.967 1.00 79.81 114 GLY A C 1
ATOM 898 O O . GLY A 1 114 ? -4.551 10.536 10.339 1.00 79.81 114 GLY A O 1
ATOM 899 N N . GLU A 1 115 ? -6.351 10.662 11.671 1.00 86.06 115 GLU A N 1
ATOM 900 C CA . GLU A 1 115 ? -6.509 9.218 11.913 1.00 86.06 115 GLU A CA 1
ATOM 901 C C . GLU A 1 115 ? -7.323 8.506 10.818 1.00 86.06 115 GLU A C 1
ATOM 903 O O . GLU A 1 115 ? -7.618 7.325 10.940 1.00 86.06 115 GLU A O 1
ATOM 908 N N . THR A 1 116 ? -7.700 9.201 9.740 1.00 87.88 116 THR A N 1
ATOM 909 C CA . THR A 1 116 ? -8.467 8.642 8.614 1.00 87.88 116 THR A CA 1
ATOM 910 C C . THR A 1 116 ? -7.688 8.794 7.311 1.00 87.88 116 THR A C 1
ATOM 912 O O . THR A 1 116 ? -7.185 9.869 6.986 1.00 87.88 116 THR A O 1
ATOM 915 N N . SER A 1 117 ? -7.605 7.711 6.540 1.00 87.88 117 SER A N 1
ATOM 916 C CA . SER A 1 117 ? -6.994 7.707 5.206 1.00 87.88 117 SER A CA 1
ATOM 917 C C . SER A 1 117 ? -7.711 8.651 4.234 1.00 87.88 117 SER A C 1
ATOM 919 O O . SER A 1 117 ? -8.913 8.872 4.341 1.00 87.88 117 SER A O 1
ATOM 921 N N . ALA A 1 118 ? -7.004 9.146 3.213 1.00 83.62 118 ALA A N 1
ATOM 922 C CA . ALA A 1 118 ? -7.572 10.087 2.239 1.00 83.62 118 ALA A CA 1
ATOM 923 C C . ALA A 1 118 ? -8.781 9.546 1.449 1.00 83.62 118 ALA A C 1
ATOM 925 O O . ALA A 1 118 ? -9.609 10.319 0.975 1.00 83.62 118 ALA A O 1
ATOM 926 N N . GLY A 1 119 ? -8.890 8.222 1.303 1.00 83.50 119 GLY A N 1
ATOM 927 C CA . GLY A 1 119 ? -10.051 7.567 0.695 1.00 83.50 119 GLY A CA 1
ATOM 928 C C . GLY A 1 119 ? -11.181 7.241 1.681 1.00 83.50 119 GLY A C 1
ATOM 929 O O . GLY A 1 119 ? -12.150 6.610 1.275 1.00 83.50 119 GLY A O 1
ATOM 930 N N . GLY A 1 120 ? -11.039 7.579 2.966 1.00 88.69 120 GLY A N 1
ATOM 931 C CA . GLY A 1 120 ? -12.056 7.415 4.013 1.00 88.69 120 GLY A CA 1
ATOM 932 C C . GLY A 1 120 ? -12.300 5.988 4.519 1.00 88.69 120 GLY A C 1
ATOM 933 O O . GLY A 1 120 ? -12.957 5.816 5.540 1.00 88.69 120 GLY A O 1
ATOM 934 N N . SER A 1 121 ? -11.771 4.969 3.838 1.00 92.38 121 SER A N 1
ATOM 935 C CA . SER A 1 121 ? -12.040 3.550 4.140 1.00 92.38 121 SER A CA 1
ATOM 936 C C . SER A 1 121 ? -11.176 2.973 5.256 1.00 92.38 121 SER A C 1
ATOM 938 O O . SER A 1 121 ? -11.593 2.014 5.896 1.00 92.38 121 SER A O 1
ATOM 940 N N . CYS A 1 122 ? -9.999 3.549 5.501 1.00 95.19 122 CYS A N 1
ATOM 941 C CA . CYS A 1 122 ? -9.129 3.158 6.605 1.00 95.19 122 CYS A CA 1
ATOM 942 C C . CYS A 1 122 ? -9.133 4.204 7.721 1.00 95.19 122 CYS A C 1
ATOM 944 O O . CYS A 1 122 ? -8.986 5.399 7.425 1.00 95.19 122 CYS A O 1
ATOM 946 N N . ARG A 1 123 ? -9.252 3.750 8.975 1.00 95.12 123 ARG A N 1
ATOM 947 C CA . ARG A 1 123 ? -9.103 4.558 10.192 1.00 95.12 123 ARG A CA 1
ATOM 948 C C . ARG A 1 123 ? -8.148 3.904 11.193 1.00 95.12 123 ARG A C 1
ATOM 950 O O . ARG A 1 123 ? -8.064 2.680 11.263 1.00 95.12 123 ARG A O 1
ATOM 957 N N . LEU A 1 124 ? -7.446 4.727 11.970 1.00 95.31 124 LEU A N 1
ATOM 958 C CA . LEU A 1 124 ? -6.672 4.293 13.131 1.00 95.31 124 LEU A CA 1
ATOM 959 C C . LEU A 1 124 ? -7.604 4.186 14.340 1.00 95.31 124 LEU A C 1
ATOM 961 O O . LEU A 1 124 ? -8.235 5.168 14.721 1.00 95.31 124 LEU A O 1
ATOM 965 N N . ILE A 1 125 ? -7.681 2.999 14.932 1.00 97.25 125 ILE A N 1
ATOM 966 C CA . ILE A 1 125 ? -8.587 2.663 16.029 1.00 97.25 125 ILE A CA 1
ATOM 967 C C . ILE A 1 125 ? -7.759 2.303 17.256 1.00 97.25 125 ILE A C 1
ATOM 969 O O . ILE A 1 125 ? -6.875 1.447 17.199 1.00 97.25 125 ILE A O 1
ATOM 973 N N . LYS A 1 126 ? -8.045 2.961 18.380 1.00 97.44 126 LYS A N 1
ATOM 974 C CA . LYS A 1 126 ? -7.386 2.657 19.651 1.00 97.44 126 LYS A CA 1
ATOM 975 C C . LYS A 1 126 ? -8.025 1.437 20.296 1.00 97.44 126 LYS A C 1
ATOM 977 O O . LYS A 1 126 ? -9.247 1.346 20.369 1.00 97.44 126 LYS A O 1
ATOM 982 N N . THR A 1 127 ? -7.172 0.550 20.781 1.00 98.19 127 THR A N 1
ATOM 983 C CA . THR A 1 127 ? -7.537 -0.611 21.594 1.00 98.19 127 THR A CA 1
ATOM 984 C C . THR A 1 127 ? -7.018 -0.431 23.018 1.00 98.19 127 THR A C 1
ATOM 986 O O . THR A 1 127 ? -6.433 0.612 23.325 1.00 98.19 127 THR A O 1
ATOM 989 N N . LEU A 1 128 ? -7.239 -1.416 23.887 1.00 97.44 128 LEU A N 1
ATOM 990 C CA . LEU A 1 128 ? -6.763 -1.382 25.272 1.00 97.44 128 LEU A CA 1
ATOM 991 C C . LEU A 1 128 ? -5.228 -1.274 25.368 1.00 97.44 128 LEU A C 1
ATOM 993 O O . LEU A 1 128 ? -4.704 -0.632 26.276 1.00 97.44 128 LEU A O 1
ATOM 997 N N . ASP A 1 129 ? -4.522 -1.902 24.432 1.00 97.19 129 ASP A N 1
ATOM 998 C CA . ASP A 1 129 ? -3.081 -2.172 24.465 1.00 97.19 129 ASP A CA 1
ATOM 999 C C . ASP A 1 129 ? -2.324 -1.652 23.228 1.00 97.19 129 ASP A C 1
ATOM 1001 O O . ASP A 1 129 ? -1.131 -1.364 23.328 1.00 97.19 129 ASP A O 1
ATOM 1005 N N . ALA A 1 130 ? -2.991 -1.461 22.083 1.00 96.31 130 ALA A N 1
ATOM 1006 C CA . ALA A 1 130 ? -2.354 -0.980 20.853 1.00 96.31 130 ALA A CA 1
ATOM 1007 C C . ALA A 1 130 ? -3.231 -0.029 20.012 1.00 96.31 130 ALA A C 1
ATOM 1009 O O . ALA A 1 130 ? -4.343 0.366 20.377 1.00 96.31 130 ALA A O 1
ATOM 1010 N N . THR A 1 131 ? -2.722 0.366 18.844 1.00 97.06 131 THR A N 1
ATOM 1011 C CA . THR A 1 131 ? -3.505 1.040 17.797 1.00 97.06 131 THR A CA 1
ATOM 1012 C C . THR A 1 131 ? -3.572 0.141 16.572 1.00 97.06 131 THR A C 1
ATOM 1014 O O . THR A 1 131 ? -2.538 -0.297 16.070 1.00 97.06 131 THR A O 1
ATOM 1017 N N . LEU A 1 132 ? -4.781 -0.094 16.072 1.00 97.88 132 LEU A N 1
ATOM 1018 C CA . LEU A 1 132 ? -5.037 -0.867 14.862 1.00 97.88 132 LEU A CA 1
ATOM 1019 C C . LEU A 1 132 ? -5.310 0.065 13.679 1.00 97.88 132 LEU A C 1
ATOM 1021 O O . LEU A 1 132 ? -6.004 1.068 13.820 1.00 97.88 132 LEU A O 1
ATOM 1025 N N . ALA A 1 133 ? -4.812 -0.281 12.497 1.00 97.38 133 ALA A N 1
ATOM 1026 C CA . ALA A 1 133 ? -5.283 0.274 11.235 1.00 97.38 133 ALA A CA 1
ATOM 1027 C C . ALA A 1 133 ? -6.402 -0.630 10.703 1.00 97.38 133 ALA A C 1
ATOM 1029 O O . ALA A 1 133 ? -6.158 -1.786 10.364 1.00 97.38 133 ALA A O 1
ATOM 1030 N N . VAL A 1 134 ? -7.629 -0.112 10.646 1.00 98.19 134 VAL A N 1
ATOM 1031 C CA . VAL A 1 134 ? -8.831 -0.851 10.235 1.00 98.19 134 VAL A CA 1
ATOM 1032 C C . VAL A 1 134 ? -9.290 -0.318 8.889 1.00 98.19 134 VAL A C 1
ATOM 1034 O O . VAL A 1 134 ? -9.679 0.846 8.796 1.00 98.19 134 VAL A O 1
ATOM 1037 N N . ASN A 1 135 ? -9.255 -1.151 7.848 1.00 97.31 135 ASN A N 1
ATOM 1038 C CA . ASN A 1 135 ? -9.605 -0.764 6.485 1.00 97.31 135 ASN A CA 1
ATOM 1039 C C . ASN A 1 135 ? -10.832 -1.534 5.978 1.00 97.31 135 ASN A C 1
ATOM 1041 O O . ASN A 1 135 ? -10.774 -2.747 5.791 1.00 97.31 135 ASN A O 1
ATOM 1045 N N . LEU A 1 136 ? -11.911 -0.805 5.679 1.00 96.56 136 LEU A N 1
ATOM 1046 C CA . LEU A 1 136 ? -13.188 -1.337 5.189 1.00 96.56 136 LEU A CA 1
ATOM 1047 C C . LEU A 1 136 ? -13.525 -0.793 3.785 1.00 96.56 136 LEU A C 1
ATOM 1049 O O . LEU A 1 136 ? -14.465 -0.013 3.617 1.00 96.56 136 LEU A O 1
ATOM 1053 N N . PRO A 1 137 ? -12.737 -1.117 2.742 1.00 90.81 137 PRO A N 1
ATOM 1054 C CA . PRO A 1 137 ? -12.925 -0.538 1.415 1.00 90.81 137 PRO A CA 1
ATOM 1055 C C . PRO A 1 137 ? -14.099 -1.130 0.623 1.00 90.81 137 PRO A C 1
ATOM 1057 O O . PRO A 1 137 ? -14.356 -0.635 -0.482 1.00 90.81 137 PRO A O 1
ATOM 1060 N N . ARG A 1 138 ? -14.751 -2.202 1.089 1.00 89.19 138 ARG A N 1
ATOM 1061 C CA . ARG A 1 138 ? -15.779 -2.956 0.351 1.00 89.19 138 ARG A CA 1
ATOM 1062 C C . ARG A 1 138 ? -17.024 -3.189 1.206 1.00 89.19 138 ARG A C 1
ATOM 1064 O O . ARG A 1 138 ? -16.951 -3.236 2.428 1.00 89.19 138 ARG A O 1
ATOM 1071 N N . GLN A 1 139 ? -18.149 -3.442 0.538 1.00 90.94 139 GLN A N 1
ATOM 1072 C CA . GLN A 1 139 ? -19.404 -3.773 1.216 1.00 90.94 139 GLN A CA 1
ATOM 1073 C C . GLN A 1 139 ? -19.310 -5.072 2.033 1.00 90.94 139 GLN A C 1
ATOM 1075 O O . GLN A 1 139 ? -19.870 -5.138 3.119 1.00 90.94 139 GLN A O 1
ATOM 1080 N N . GLU A 1 140 ? -18.566 -6.067 1.536 1.00 92.81 140 GLU A N 1
ATOM 1081 C CA . GLU A 1 140 ? -18.291 -7.327 2.248 1.00 92.81 140 GLU A CA 1
ATOM 1082 C C . GLU A 1 140 ? -17.511 -7.107 3.558 1.00 92.81 140 GLU A C 1
ATOM 1084 O O . GLU A 1 140 ? -17.798 -7.750 4.571 1.00 92.81 140 GLU A O 1
ATOM 1089 N N . ASP A 1 141 ? -16.584 -6.140 3.564 1.00 95.81 141 ASP A N 1
ATOM 1090 C CA . ASP A 1 141 ? -15.830 -5.770 4.763 1.00 95.81 141 ASP A CA 1
ATOM 1091 C C . ASP A 1 141 ? -16.783 -5.143 5.795 1.00 95.81 141 ASP A C 1
ATOM 1093 O O . ASP A 1 141 ? -16.796 -5.531 6.961 1.00 95.81 141 ASP A O 1
ATOM 1097 N N . ILE A 1 142 ? -17.650 -4.228 5.341 1.00 95.62 142 ILE A N 1
ATOM 1098 C CA . ILE A 1 142 ? -18.670 -3.554 6.162 1.00 95.62 142 ILE A CA 1
ATOM 1099 C C . ILE A 1 142 ? -19.652 -4.569 6.765 1.00 95.62 142 ILE A C 1
ATOM 1101 O O . ILE A 1 142 ? -19.909 -4.531 7.968 1.00 95.62 142 ILE A O 1
ATOM 1105 N N . SER A 1 143 ? -20.172 -5.512 5.970 1.00 94.88 143 SER A N 1
ATOM 1106 C CA . SER A 1 143 ? -21.109 -6.536 6.459 1.00 94.88 143 SER A CA 1
ATOM 1107 C C . SER A 1 143 ? -20.485 -7.489 7.480 1.00 94.88 143 SER A C 1
ATOM 1109 O O . SER A 1 143 ? -21.196 -8.054 8.307 1.00 94.88 143 SER A O 1
ATOM 1111 N N . SER A 1 144 ? -19.160 -7.647 7.454 1.00 97.19 144 SER A N 1
ATOM 1112 C CA . SER A 1 144 ? -18.436 -8.538 8.366 1.00 97.19 144 SER A CA 1
ATOM 1113 C C . SER A 1 144 ? -18.165 -7.908 9.735 1.00 97.19 144 SER A C 1
ATOM 1115 O O . SER A 1 144 ? -17.798 -8.625 10.663 1.00 97.19 144 SER A O 1
ATOM 1117 N N . VAL A 1 145 ? -18.376 -6.596 9.911 1.00 97.75 145 VAL A N 1
ATOM 1118 C CA . VAL A 1 145 ? -18.057 -5.899 11.171 1.00 97.75 145 VAL A CA 1
ATOM 1119 C C . VAL A 1 145 ? -18.880 -6.417 12.348 1.00 97.75 145 VAL A C 1
ATOM 1121 O O . VAL A 1 145 ? -18.329 -6.588 13.432 1.00 97.75 145 VAL A O 1
ATOM 1124 N N . SER A 1 146 ? -20.160 -6.743 12.151 1.00 97.00 146 SER A N 1
ATOM 1125 C CA . SER A 1 146 ? -20.977 -7.283 13.251 1.00 97.00 146 SER A CA 1
ATOM 1126 C C . SER A 1 146 ? -20.430 -8.623 13.760 1.00 97.00 146 SER A C 1
ATOM 1128 O O . SER A 1 146 ? -20.327 -8.849 14.965 1.00 97.00 146 SER A O 1
ATOM 1130 N N . ALA A 1 147 ? -19.999 -9.497 12.842 1.00 97.25 147 ALA A N 1
ATOM 1131 C CA . ALA A 1 147 ? -19.352 -10.760 13.191 1.00 97.25 147 ALA A CA 1
ATOM 1132 C C . ALA A 1 147 ? -17.970 -10.535 13.826 1.00 97.25 147 ALA A C 1
ATOM 1134 O O . ALA A 1 147 ? -17.616 -11.206 14.795 1.00 97.25 147 ALA A O 1
ATOM 1135 N N . TRP A 1 148 ? -17.210 -9.564 13.315 1.00 98.19 148 TRP A N 1
ATOM 1136 C CA . TRP A 1 148 ? -15.883 -9.215 13.816 1.00 98.19 148 TRP A CA 1
ATOM 1137 C C . TRP A 1 148 ? -15.916 -8.729 15.264 1.00 98.19 148 TRP A C 1
ATOM 1139 O O . TRP A 1 148 ? -15.125 -9.198 16.078 1.00 98.19 148 TRP A O 1
ATOM 1149 N N . LEU A 1 149 ? -16.848 -7.834 15.593 1.00 97.06 149 LEU A N 1
ATOM 1150 C CA . LEU A 1 149 ? -17.017 -7.298 16.943 1.00 97.06 149 LEU A CA 1
ATOM 1151 C C . LEU A 1 149 ? -17.839 -8.230 17.844 1.00 97.06 149 LEU A C 1
ATOM 1153 O O . LEU A 1 149 ? -17.831 -8.056 19.057 1.00 97.06 149 LEU A O 1
ATOM 1157 N N . GLN A 1 150 ? -18.524 -9.230 17.277 1.00 95.38 150 GLN A N 1
ATOM 1158 C CA . GLN A 1 150 ? -19.543 -10.034 17.969 1.00 95.38 150 GLN A CA 1
ATOM 1159 C C . GLN A 1 150 ? -20.623 -9.157 18.620 1.00 95.38 150 GLN A C 1
ATOM 1161 O O . GLN A 1 150 ? -21.111 -9.437 19.714 1.00 95.38 150 GLN A O 1
ATOM 1166 N N . ALA A 1 151 ? -20.972 -8.070 17.941 1.00 91.94 151 ALA A N 1
ATOM 1167 C CA . ALA A 1 151 ? -21.930 -7.083 18.399 1.00 91.94 151 ALA A CA 1
ATOM 1168 C C . ALA A 1 151 ? -22.751 -6.598 17.207 1.00 91.94 151 ALA A C 1
ATOM 1170 O O . ALA A 1 151 ? -22.258 -6.524 16.082 1.00 91.94 151 ALA A O 1
ATOM 1171 N N . GLU A 1 152 ? -24.012 -6.271 17.451 1.00 91.50 152 GLU A N 1
ATOM 1172 C CA . GLU A 1 152 ? -24.879 -5.733 16.412 1.00 91.50 152 GLU A CA 1
ATOM 1173 C C . GLU A 1 152 ? -24.482 -4.284 16.092 1.00 91.50 152 GLU A C 1
ATOM 1175 O O . GLU A 1 152 ? -24.385 -3.445 16.988 1.00 91.50 152 GLU A O 1
ATOM 1180 N N . VAL A 1 153 ? -24.259 -3.977 14.813 1.00 92.00 153 VAL A N 1
ATOM 1181 C CA . VAL A 1 153 ? -23.969 -2.614 14.348 1.00 92.00 153 VAL A CA 1
ATOM 1182 C C . VAL A 1 153 ? -25.279 -1.953 13.912 1.00 92.00 153 VAL A C 1
ATOM 1184 O O . VAL A 1 153 ? -25.745 -2.185 12.799 1.00 92.00 153 VAL A O 1
ATOM 1187 N N . LYS A 1 154 ? -25.884 -1.153 14.798 1.00 84.44 154 LYS A N 1
ATOM 1188 C CA . LYS A 1 154 ? -27.126 -0.396 14.518 1.00 84.44 154 LYS A CA 1
ATOM 1189 C C . LYS A 1 154 ? -26.889 1.061 14.132 1.00 84.44 154 LYS A C 1
ATOM 1191 O O . LYS A 1 154 ? -27.695 1.636 13.408 1.00 84.44 154 LYS A O 1
ATOM 1196 N N . ASP A 1 155 ? -25.795 1.629 14.627 1.00 86.44 155 ASP A N 1
ATOM 1197 C CA . ASP A 1 155 ? -25.445 3.040 14.480 1.00 86.44 155 ASP A CA 1
ATOM 1198 C C . ASP A 1 155 ? -24.313 3.234 13.456 1.00 86.44 155 ASP A C 1
ATOM 1200 O O . ASP A 1 155 ? -23.995 2.338 12.669 1.00 86.44 155 ASP A O 1
ATOM 1204 N N . ASP A 1 156 ? -23.673 4.409 13.476 1.00 94.06 156 ASP A N 1
ATOM 1205 C CA . ASP A 1 156 ? -22.450 4.653 12.713 1.00 94.06 156 ASP A CA 1
ATOM 1206 C C . ASP A 1 156 ? -21.393 3.581 13.021 1.00 94.06 156 ASP A C 1
ATOM 1208 O O . ASP A 1 156 ? -20.925 3.423 14.153 1.00 94.06 156 ASP A O 1
ATOM 1212 N N . ILE A 1 157 ? -21.001 2.853 11.976 1.00 95.50 157 ILE A N 1
ATOM 1213 C CA . ILE A 1 157 ? -20.101 1.703 12.070 1.00 95.50 157 ILE A CA 1
ATOM 1214 C C . ILE A 1 157 ? -18.775 2.050 12.747 1.00 95.50 157 ILE A C 1
ATOM 1216 O O . ILE A 1 157 ? -18.243 1.248 13.512 1.00 95.50 157 ILE A O 1
ATOM 1220 N N . TRP A 1 158 ? -18.246 3.251 12.509 1.00 95.81 158 TRP A N 1
ATOM 1221 C CA . TRP A 1 158 ? -16.966 3.663 13.068 1.00 95.81 158 TRP A CA 1
ATOM 1222 C C . TRP A 1 158 ? -17.075 4.012 14.546 1.00 95.81 158 TRP A C 1
ATOM 1224 O O . TRP A 1 158 ? -16.176 3.656 15.305 1.00 95.81 158 TRP A O 1
ATOM 1234 N N . SER A 1 159 ? -18.168 4.645 14.973 1.00 95.06 159 SER A N 1
ATOM 1235 C CA . SER A 1 159 ? -18.465 4.834 16.394 1.00 95.06 159 SER A CA 1
ATOM 1236 C C . SER A 1 159 ? -18.583 3.498 17.128 1.00 95.06 159 SER A C 1
ATOM 1238 O O . SER A 1 159 ? -17.989 3.342 18.194 1.00 95.06 159 SER A O 1
ATOM 1240 N N . VAL A 1 160 ? -19.274 2.511 16.547 1.00 96.12 160 VAL A N 1
ATOM 1241 C CA . VAL A 1 160 ? -19.400 1.170 17.145 1.00 96.12 160 VAL A CA 1
ATOM 1242 C C . VAL A 1 160 ? -18.037 0.480 17.251 1.00 96.12 160 VAL A C 1
ATOM 1244 O O . VAL A 1 160 ? -17.684 -0.008 18.325 1.00 96.12 160 VAL A O 1
ATOM 1247 N N . ILE A 1 161 ? -17.237 0.501 16.177 1.00 97.50 161 ILE A N 1
ATOM 1248 C CA . ILE A 1 161 ? -15.870 -0.045 16.176 1.00 97.50 161 ILE A CA 1
ATOM 1249 C C . ILE A 1 161 ? -15.026 0.615 17.269 1.00 97.50 161 ILE A C 1
ATOM 1251 O O . ILE A 1 161 ? -14.402 -0.088 18.057 1.00 97.50 161 ILE A O 1
ATOM 1255 N N . GLN A 1 162 ? -15.018 1.948 17.347 1.00 96.25 162 GLN A N 1
ATOM 1256 C CA . GLN A 1 162 ? -14.207 2.689 18.314 1.00 96.25 162 GLN A CA 1
ATOM 1257 C C . GLN A 1 162 ? -14.600 2.359 19.763 1.00 96.25 162 GLN A C 1
ATOM 1259 O O . GLN A 1 162 ? -13.729 2.108 20.596 1.00 96.25 162 GLN A O 1
ATOM 1264 N N . ASN A 1 163 ? -15.903 2.335 20.058 1.00 95.25 163 ASN A N 1
ATOM 1265 C CA . ASN A 1 163 ? -16.430 2.078 21.401 1.00 95.25 163 ASN A CA 1
ATOM 1266 C C . ASN A 1 163 ? -16.172 0.642 21.866 1.00 95.25 163 ASN A C 1
ATOM 1268 O O . ASN A 1 163 ? -15.891 0.412 23.041 1.00 95.25 163 ASN A O 1
ATOM 1272 N N . TYR A 1 164 ? -16.259 -0.327 20.955 1.00 95.94 164 TYR A N 1
ATOM 1273 C CA . TYR A 1 164 ? -15.935 -1.714 21.268 1.00 95.94 164 TYR A CA 1
ATOM 1274 C C . TYR A 1 164 ? -14.421 -1.904 21.441 1.00 95.94 164 TYR A C 1
ATOM 1276 O O . TYR A 1 164 ? -13.961 -2.540 22.393 1.00 95.94 164 TYR A O 1
ATOM 1284 N N . ALA A 1 165 ? -13.634 -1.329 20.528 1.00 97.12 165 ALA A N 1
ATOM 1285 C CA . ALA A 1 165 ? -12.195 -1.528 20.473 1.00 97.12 165 ALA A CA 1
ATOM 1286 C C . ALA A 1 165 ? -11.470 -0.977 21.702 1.00 97.12 165 ALA A C 1
ATOM 1288 O O . ALA A 1 165 ? -10.582 -1.654 22.208 1.00 97.12 165 ALA A O 1
ATOM 1289 N N . ILE A 1 166 ? -11.876 0.183 22.234 1.00 97.38 166 ILE A N 1
ATOM 1290 C CA . ILE A 1 166 ? -11.189 0.827 23.369 1.00 97.38 166 ILE A CA 1
ATOM 1291 C C . ILE A 1 166 ? -11.126 -0.051 24.633 1.00 97.38 166 ILE A C 1
ATOM 1293 O O . ILE A 1 166 ? -10.221 0.114 25.443 1.00 97.38 166 ILE A O 1
ATOM 1297 N N . ASN A 1 167 ? -12.052 -1.006 24.776 1.00 96.75 167 ASN A N 1
ATOM 1298 C CA . ASN A 1 167 ? -12.121 -1.947 25.899 1.00 96.75 167 ASN A CA 1
ATOM 1299 C C . ASN A 1 167 ? -11.698 -3.378 25.518 1.00 96.75 167 ASN A C 1
ATOM 1301 O O . ASN A 1 167 ? -11.889 -4.308 26.297 1.00 96.75 167 ASN A O 1
ATOM 1305 N N . SER A 1 168 ? -11.155 -3.571 24.316 1.00 97.62 168 SER A N 1
ATOM 1306 C CA . SER A 1 168 ? -10.756 -4.875 23.784 1.00 97.62 168 SER A CA 1
ATOM 1307 C C . SER A 1 168 ? -9.248 -4.927 23.568 1.00 97.62 168 SER A C 1
ATOM 1309 O O . SER A 1 168 ? -8.648 -3.932 23.165 1.00 97.62 168 SER A O 1
ATOM 1311 N N . SER A 1 169 ? -8.635 -6.092 23.786 1.00 98.06 169 SER A N 1
ATOM 1312 C CA . SER A 1 169 ? -7.243 -6.318 23.377 1.00 98.06 169 SER A CA 1
ATOM 1313 C C . SER A 1 169 ? -7.124 -6.341 21.850 1.00 98.06 169 SER A C 1
ATOM 1315 O O . SER A 1 169 ? -7.985 -6.905 21.158 1.00 98.06 169 SER A O 1
ATOM 1317 N N . SER A 1 170 ? -6.044 -5.757 21.328 1.00 97.88 170 SER A N 1
ATOM 1318 C CA . SER A 1 170 ? -5.697 -5.753 19.907 1.00 97.88 170 SER A CA 1
ATOM 1319 C C . SER A 1 170 ? -5.624 -7.171 19.341 1.00 97.88 170 SER A C 1
ATOM 1321 O O . SER A 1 170 ? -6.168 -7.426 18.265 1.00 97.88 170 SER A O 1
ATOM 1323 N N . GLN A 1 171 ? -5.054 -8.114 20.097 1.00 98.00 171 GLN A N 1
ATOM 1324 C CA . GLN A 1 171 ? -4.876 -9.503 19.682 1.00 98.00 171 GLN A CA 1
ATOM 1325 C C . GLN A 1 171 ? -6.214 -10.177 19.349 1.00 98.00 171 GLN A C 1
ATOM 1327 O O . GLN A 1 171 ? -6.366 -10.765 18.280 1.00 98.00 171 GLN A O 1
ATOM 1332 N N . VAL A 1 172 ? -7.220 -10.029 20.216 1.00 97.88 172 VAL A N 1
ATOM 1333 C CA . VAL A 1 172 ? -8.551 -10.638 20.027 1.00 97.88 172 VAL A CA 1
ATOM 1334 C C . VAL A 1 172 ? -9.259 -10.073 18.790 1.00 97.88 172 VAL A C 1
ATOM 1336 O O . VAL A 1 172 ? -9.990 -10.780 18.088 1.00 97.88 172 VAL A O 1
ATOM 1339 N N . LEU A 1 173 ? -9.074 -8.781 18.511 1.00 98.38 173 LEU A N 1
ATOM 1340 C CA . LEU A 1 173 ? -9.621 -8.146 17.312 1.00 98.38 173 LEU A CA 1
ATOM 1341 C C . LEU A 1 173 ? -8.889 -8.602 16.047 1.00 98.38 173 LEU A C 1
ATOM 1343 O O . LEU A 1 173 ? -9.548 -8.867 15.041 1.00 98.38 173 LEU A O 1
ATOM 1347 N N . LEU A 1 174 ? -7.563 -8.728 16.090 1.00 98.38 174 LEU A N 1
ATOM 1348 C CA . LEU A 1 174 ? -6.746 -9.185 14.965 1.00 98.38 174 LEU A CA 1
ATOM 1349 C C . LEU A 1 174 ? -7.034 -10.644 14.599 1.00 98.38 174 LEU A C 1
ATOM 1351 O O . LEU A 1 174 ? -7.221 -10.955 13.423 1.00 98.38 174 LEU A O 1
ATOM 1355 N N . GLU A 1 175 ? -7.136 -11.533 15.587 1.00 98.19 175 GLU A N 1
ATOM 1356 C CA . GLU A 1 175 ? -7.455 -12.948 15.367 1.00 98.19 175 GLU A CA 1
ATOM 1357 C C . GLU A 1 175 ? -8.810 -13.114 14.666 1.00 98.19 175 GLU A C 1
ATOM 1359 O O . GLU A 1 175 ? -8.914 -13.829 13.666 1.00 98.19 175 GLU A O 1
ATOM 1364 N N . ARG A 1 176 ? -9.840 -12.384 15.114 1.00 98.31 176 ARG A N 1
ATOM 1365 C CA . ARG A 1 176 ? -11.164 -12.402 14.469 1.00 98.31 176 ARG A CA 1
ATOM 1366 C C . ARG A 1 176 ? -11.152 -11.761 13.085 1.00 98.31 176 ARG A C 1
ATOM 1368 O O . ARG A 1 176 ? -11.751 -12.309 12.162 1.00 98.31 176 ARG A O 1
ATOM 1375 N N . ALA A 1 177 ? -10.456 -10.636 12.914 1.00 98.25 177 ALA A N 1
ATOM 1376 C CA . ALA A 1 177 ? -10.313 -9.998 11.607 1.00 98.25 177 ALA A CA 1
ATOM 1377 C C . ALA A 1 177 ? -9.679 -10.957 10.591 1.00 98.25 177 ALA A C 1
ATOM 1379 O O . ALA A 1 177 ? -10.173 -11.082 9.471 1.00 98.25 177 ALA A O 1
ATOM 1380 N N . LYS A 1 178 ? -8.649 -11.704 11.007 1.00 97.75 178 LYS A N 1
ATOM 1381 C CA . LYS A 1 178 ? -7.980 -12.717 10.186 1.00 97.75 178 LYS A CA 1
ATOM 1382 C C . LYS A 1 178 ? -8.927 -13.837 9.753 1.00 97.75 178 LYS A C 1
ATOM 1384 O O . LYS A 1 178 ? -8.909 -14.204 8.582 1.00 97.75 178 LYS A O 1
ATOM 1389 N N . LEU A 1 179 ? -9.766 -14.354 10.656 1.00 97.88 179 LEU A N 1
ATOM 1390 C CA . LEU A 1 179 ? -10.762 -15.386 10.326 1.00 97.88 179 LEU A CA 1
ATOM 1391 C C . LEU A 1 179 ? -11.781 -14.909 9.282 1.00 97.88 179 LEU A C 1
ATOM 1393 O O . LEU A 1 179 ? -12.218 -15.693 8.444 1.00 97.88 179 LEU A O 1
ATOM 1397 N N . LEU A 1 180 ? -12.134 -13.624 9.322 1.00 97.50 180 LEU A N 1
ATOM 1398 C CA . LEU A 1 180 ? -13.097 -13.002 8.411 1.00 97.50 180 LEU A CA 1
ATOM 1399 C C . LEU A 1 180 ? -12.452 -12.440 7.134 1.00 97.50 180 LEU A C 1
ATOM 1401 O O . LEU A 1 180 ? -13.156 -11.917 6.275 1.00 97.50 180 LEU A O 1
ATOM 1405 N N . GLY A 1 181 ? -11.124 -12.520 6.999 1.00 96.25 181 GLY A N 1
ATOM 1406 C CA . GLY A 1 181 ? -10.396 -11.932 5.873 1.00 96.25 181 GLY A CA 1
ATOM 1407 C C . GLY A 1 181 ? -10.443 -10.398 5.831 1.00 96.25 181 GLY A C 1
ATOM 1408 O O . GLY A 1 181 ? -10.258 -9.814 4.762 1.00 96.25 181 GLY A O 1
ATOM 1409 N N . LEU A 1 182 ? -10.689 -9.742 6.970 1.00 97.88 182 LEU A N 1
ATOM 1410 C CA . LEU A 1 182 ? -10.712 -8.285 7.087 1.00 97.88 182 LEU A CA 1
ATOM 1411 C C . LEU A 1 182 ? -9.296 -7.703 7.073 1.00 97.88 182 LEU A C 1
ATOM 1413 O O . LEU A 1 182 ? -8.370 -8.236 7.684 1.00 97.88 182 LEU A O 1
ATOM 1417 N N . ALA A 1 183 ? -9.139 -6.555 6.413 1.00 96.94 183 ALA A N 1
ATOM 1418 C CA . ALA A 1 183 ? -7.883 -5.816 6.381 1.00 96.94 183 ALA A CA 1
ATOM 1419 C C . ALA A 1 183 ? -7.704 -4.994 7.671 1.00 96.94 183 ALA A C 1
ATOM 1421 O O . ALA A 1 183 ? -7.999 -3.796 7.705 1.00 96.94 183 ALA A O 1
ATOM 1422 N N . VAL A 1 184 ? -7.225 -5.656 8.726 1.00 98.12 184 VAL A N 1
ATOM 1423 C CA . VAL A 1 184 ? -6.886 -5.051 10.022 1.00 98.12 184 VAL A CA 1
ATOM 1424 C C . VAL A 1 184 ? -5.464 -5.448 10.409 1.00 98.12 184 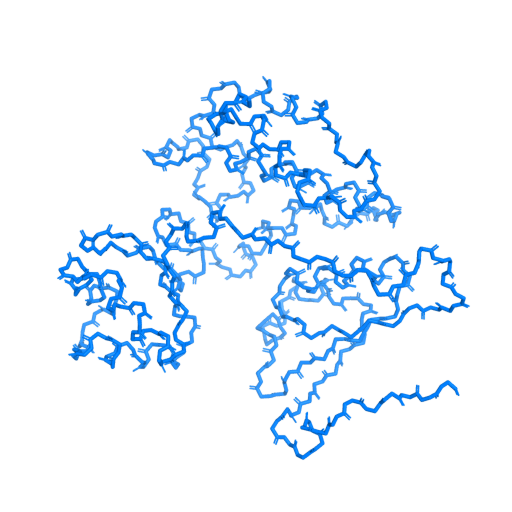VAL A C 1
ATOM 1426 O O . VAL A 1 184 ? -5.110 -6.619 10.307 1.00 98.12 184 VAL A O 1
ATOM 1429 N N . SER A 1 185 ? -4.663 -4.481 10.850 1.00 97.06 185 SER A N 1
ATOM 1430 C CA . SER A 1 185 ? -3.264 -4.684 11.255 1.00 97.06 185 SER A CA 1
ATOM 1431 C C . SER A 1 185 ? -2.908 -3.812 12.453 1.00 97.06 185 SER A C 1
ATOM 1433 O O . SER A 1 185 ? -3.455 -2.715 12.593 1.00 97.06 185 SER A O 1
ATOM 1435 N N . GLU A 1 186 ? -1.951 -4.227 13.274 1.00 95.62 186 GLU A N 1
ATOM 1436 C CA . GLU A 1 186 ? -1.389 -3.357 14.306 1.00 95.62 186 GLU A CA 1
ATOM 1437 C C . GLU A 1 186 ? -0.441 -2.318 13.686 1.00 95.62 186 GLU A C 1
ATOM 1439 O O . GLU A 1 186 ? 0.335 -2.595 12.765 1.00 95.62 186 GLU A O 1
ATOM 1444 N N . VAL A 1 187 ? -0.491 -1.076 14.173 1.00 91.31 187 VAL A N 1
ATOM 1445 C CA . VAL A 1 187 ? 0.404 -0.017 13.697 1.00 91.31 187 VAL A CA 1
ATOM 1446 C C . VAL A 1 187 ? 1.845 -0.333 14.095 1.00 91.31 187 VAL A C 1
ATOM 1448 O O . VAL A 1 187 ? 2.241 -0.210 15.251 1.00 91.31 187 VAL A O 1
ATOM 1451 N N . GLY A 1 188 ? 2.667 -0.647 13.093 1.00 84.94 188 GLY A N 1
ATOM 1452 C CA . GLY A 1 188 ? 4.093 -0.903 13.282 1.00 84.94 188 GLY A CA 1
ATOM 1453 C C . GLY A 1 188 ? 4.454 -2.371 13.501 1.00 84.94 188 GLY A C 1
ATOM 1454 O O . GLY A 1 188 ? 5.579 -2.628 13.918 1.00 84.94 188 GLY A O 1
ATOM 1455 N N . GLU A 1 189 ? 3.569 -3.316 13.176 1.00 85.62 189 GLU A N 1
ATOM 1456 C CA . GLU A 1 189 ? 3.863 -4.761 13.218 1.00 85.62 189 GLU A CA 1
ATOM 1457 C C . GLU A 1 189 ? 5.003 -5.191 12.266 1.00 85.62 189 GLU A C 1
ATOM 1459 O O . GLU A 1 189 ? 5.630 -6.226 12.454 1.00 85.62 189 GLU A O 1
ATOM 1464 N N . ALA A 1 190 ? 5.337 -4.364 11.269 1.00 82.69 190 ALA A N 1
ATOM 1465 C CA . ALA A 1 190 ? 6.332 -4.655 10.233 1.00 82.69 190 ALA A CA 1
ATOM 1466 C C . ALA A 1 190 ? 7.779 -4.204 10.561 1.00 82.69 190 ALA A C 1
ATOM 1468 O O . ALA A 1 190 ? 8.555 -3.928 9.644 1.00 82.69 190 ALA A O 1
ATOM 1469 N N . LYS A 1 191 ? 8.154 -4.067 11.842 1.00 72.19 191 LYS A N 1
ATOM 1470 C CA . LYS A 1 191 ? 9.449 -3.476 12.256 1.00 72.19 191 LYS A CA 1
ATOM 1471 C C . LYS A 1 191 ? 10.684 -4.321 11.920 1.00 72.19 191 LYS A C 1
ATOM 1473 O O . LYS A 1 191 ? 11.732 -3.737 11.661 1.00 72.19 191 LYS A O 1
ATOM 1478 N N . ASP A 1 192 ? 10.537 -5.640 11.806 1.00 73.00 192 ASP A N 1
ATOM 1479 C CA . ASP A 1 192 ? 11.662 -6.575 11.642 1.00 73.00 192 ASP A CA 1
ATOM 1480 C C . ASP A 1 192 ? 11.455 -7.560 10.479 1.00 73.00 192 ASP A C 1
ATOM 1482 O O . ASP A 1 192 ? 11.869 -8.719 10.522 1.00 73.00 192 ASP A O 1
ATOM 1486 N N . MET A 1 193 ? 10.783 -7.117 9.412 1.00 71.56 193 MET A N 1
ATOM 1487 C CA . MET A 1 193 ? 10.598 -7.965 8.234 1.00 71.56 193 MET A CA 1
ATOM 1488 C C . MET A 1 193 ? 11.928 -8.198 7.511 1.00 71.56 193 MET A C 1
ATOM 1490 O O . MET A 1 193 ? 12.594 -7.252 7.087 1.00 71.56 193 MET A O 1
ATOM 1494 N N . THR A 1 194 ? 12.269 -9.468 7.302 1.00 73.88 194 THR A N 1
ATOM 1495 C CA . THR A 1 194 ? 13.363 -9.859 6.408 1.00 73.88 194 THR A CA 1
ATOM 1496 C C . THR A 1 194 ? 12.815 -9.978 4.990 1.00 73.88 194 THR A C 1
ATOM 1498 O O . THR A 1 194 ? 11.898 -10.757 4.735 1.00 73.88 194 THR A O 1
ATOM 1501 N N . ILE A 1 195 ? 13.353 -9.188 4.060 1.00 71.25 195 ILE A N 1
ATOM 1502 C CA . ILE A 1 195 ? 13.012 -9.293 2.639 1.00 71.25 195 ILE A CA 1
ATOM 1503 C C . ILE A 1 195 ? 13.971 -10.301 2.006 1.00 71.25 195 ILE A C 1
ATOM 1505 O O . ILE A 1 195 ? 15.125 -9.986 1.730 1.00 71.25 195 ILE A O 1
ATOM 1509 N N . GLU A 1 196 ? 13.496 -11.522 1.771 1.00 75.00 196 GLU A N 1
ATOM 1510 C CA . GLU A 1 196 ? 14.281 -12.538 1.073 1.00 75.00 196 GLU A CA 1
ATOM 1511 C C . GLU A 1 196 ? 14.209 -12.335 -0.442 1.00 75.00 196 GLU A C 1
ATOM 1513 O O . GLU A 1 196 ? 13.164 -12.520 -1.071 1.00 75.00 196 GLU A O 1
ATOM 1518 N N . ILE A 1 197 ? 15.342 -11.989 -1.056 1.00 70.94 197 ILE A N 1
ATOM 1519 C CA . ILE A 1 197 ? 15.437 -11.863 -2.511 1.00 70.94 197 ILE A CA 1
ATOM 1520 C C . ILE A 1 197 ? 16.233 -13.026 -3.075 1.00 70.94 197 ILE A C 1
ATOM 1522 O O . ILE A 1 197 ? 17.457 -13.094 -2.987 1.00 70.94 197 ILE A O 1
ATOM 1526 N N . THR A 1 198 ? 15.521 -13.931 -3.739 1.00 74.06 198 THR A N 1
ATOM 1527 C CA . THR A 1 198 ? 16.147 -15.008 -4.502 1.00 74.06 198 THR A CA 1
ATOM 1528 C C . THR A 1 198 ? 16.345 -14.571 -5.946 1.00 74.06 198 THR A C 1
ATOM 1530 O O . THR A 1 198 ? 15.394 -14.495 -6.729 1.00 74.06 198 THR A O 1
ATOM 1533 N N . ARG A 1 199 ? 17.598 -14.341 -6.340 1.00 72.25 199 ARG A N 1
ATOM 1534 C CA . ARG A 1 199 ? 17.949 -14.123 -7.745 1.00 72.25 199 ARG A CA 1
ATOM 1535 C C . ARG A 1 199 ? 17.747 -15.425 -8.531 1.00 72.25 199 ARG A C 1
ATOM 1537 O O . ARG A 1 199 ? 18.386 -16.430 -8.245 1.00 72.25 199 ARG A O 1
ATOM 1544 N N . LYS A 1 200 ? 16.861 -15.407 -9.532 1.00 78.19 200 LYS A N 1
ATOM 1545 C CA . LYS A 1 200 ? 16.560 -16.582 -10.374 1.00 78.19 200 LYS A CA 1
ATOM 1546 C C . LYS A 1 200 ? 17.434 -16.701 -11.632 1.00 78.19 200 LYS A C 1
ATOM 1548 O O . LYS A 1 200 ? 17.385 -17.736 -12.287 1.00 78.19 200 LYS A O 1
ATOM 1553 N N . SER A 1 201 ? 18.228 -15.682 -11.972 1.00 71.00 201 SER A N 1
ATOM 1554 C CA . SER A 1 201 ? 19.129 -15.686 -13.137 1.00 71.00 201 SER A CA 1
ATOM 1555 C C . SER A 1 201 ? 20.301 -14.713 -12.968 1.00 71.00 201 SER A C 1
ATOM 1557 O O . SER A 1 201 ? 20.209 -13.752 -12.204 1.00 71.00 201 SER A O 1
ATOM 1559 N N . SER A 1 202 ? 21.401 -14.927 -13.695 1.00 71.06 202 SER A N 1
ATOM 1560 C CA . SER A 1 202 ? 22.505 -13.961 -13.776 1.00 71.06 202 SER A CA 1
ATOM 1561 C C . SER A 1 202 ? 22.075 -12.671 -14.492 1.00 71.06 202 SER A C 1
ATOM 1563 O O . SER A 1 202 ? 21.091 -12.650 -15.233 1.00 71.06 202 SER A O 1
ATOM 1565 N N . ILE A 1 203 ? 22.814 -11.580 -14.254 1.00 66.38 203 ILE A N 1
ATOM 1566 C CA . ILE A 1 203 ? 22.677 -10.344 -15.034 1.00 66.38 203 ILE A CA 1
ATOM 1567 C C . ILE A 1 203 ? 23.255 -10.649 -16.416 1.00 66.38 203 ILE A C 1
ATOM 1569 O O . ILE A 1 203 ? 24.469 -10.673 -16.595 1.00 66.38 203 ILE A O 1
ATOM 1573 N N . ALA A 1 204 ? 22.380 -10.941 -17.369 1.00 66.94 204 ALA A N 1
ATOM 1574 C CA . ALA A 1 204 ? 22.726 -11.116 -18.769 1.00 66.94 204 ALA A CA 1
ATOM 1575 C C . ALA A 1 204 ? 21.899 -10.137 -19.598 1.00 66.94 204 ALA A C 1
ATOM 1577 O O . ALA A 1 204 ? 20.759 -9.820 -19.246 1.00 66.94 204 ALA A O 1
ATOM 1578 N N . ALA A 1 205 ? 22.470 -9.662 -20.704 1.00 69.44 205 ALA A N 1
ATOM 1579 C CA . ALA A 1 205 ? 21.689 -8.944 -21.695 1.00 69.44 205 ALA A CA 1
ATOM 1580 C C . ALA A 1 205 ? 20.541 -9.849 -22.163 1.00 69.44 205 ALA A C 1
ATOM 1582 O O . ALA A 1 205 ? 20.746 -11.026 -22.474 1.00 69.44 205 ALA A O 1
ATOM 1583 N N . TYR A 1 206 ? 19.324 -9.314 -22.186 1.00 72.56 206 TYR A N 1
ATOM 1584 C CA . TYR A 1 206 ? 18.189 -10.057 -22.709 1.00 72.56 206 TYR A CA 1
ATOM 1585 C C . TYR A 1 206 ? 18.379 -10.258 -24.218 1.00 72.56 206 TYR A C 1
ATOM 1587 O O . TYR A 1 206 ? 18.498 -9.289 -24.961 1.00 72.56 206 TYR A O 1
ATOM 1595 N N . SER A 1 207 ? 18.388 -11.512 -24.682 1.00 80.69 207 SER A N 1
ATOM 1596 C CA . SER A 1 207 ? 18.473 -11.847 -26.116 1.00 80.69 207 SER A CA 1
ATOM 1597 C C . SER A 1 207 ? 17.178 -11.562 -26.885 1.00 80.69 207 SER A C 1
ATOM 1599 O O . SER A 1 207 ? 17.163 -11.568 -28.112 1.00 80.69 207 SER A O 1
ATOM 1601 N N . ARG A 1 208 ? 16.081 -11.323 -26.161 1.00 85.75 208 ARG A N 1
ATOM 1602 C CA . ARG A 1 208 ? 14.752 -11.000 -26.684 1.00 85.75 208 ARG A CA 1
ATOM 1603 C C . ARG A 1 208 ? 14.047 -10.021 -25.761 1.00 85.75 208 ARG A C 1
ATOM 1605 O O . ARG A 1 208 ? 14.382 -9.932 -24.582 1.00 85.75 208 ARG A O 1
ATOM 1612 N N . GLN A 1 209 ? 13.015 -9.362 -26.274 1.00 89.38 209 GLN A N 1
ATOM 1613 C CA . GLN A 1 209 ? 12.167 -8.493 -25.468 1.00 89.38 209 GLN A CA 1
ATOM 1614 C C . GLN A 1 209 ? 11.577 -9.259 -24.261 1.00 89.38 209 GLN A C 1
ATOM 1616 O O . GLN A 1 209 ? 10.949 -10.310 -24.455 1.00 89.38 209 GLN A O 1
ATOM 1621 N N . PRO A 1 210 ? 11.773 -8.786 -23.015 1.00 91.00 210 PRO A N 1
ATOM 1622 C CA . PRO A 1 210 ? 11.150 -9.395 -21.845 1.00 91.00 210 PRO A CA 1
ATOM 1623 C C . PRO A 1 210 ? 9.630 -9.262 -21.906 1.00 91.00 210 PRO A C 1
ATOM 1625 O O . PRO A 1 210 ? 9.121 -8.212 -22.288 1.00 91.00 210 PRO A O 1
ATOM 1628 N N . LYS A 1 211 ? 8.909 -10.301 -21.472 1.00 93.75 211 LYS A N 1
ATOM 1629 C CA . LYS A 1 211 ? 7.454 -10.251 -21.289 1.00 93.75 211 LYS A CA 1
ATOM 1630 C C . LYS A 1 211 ? 7.123 -10.166 -19.806 1.00 93.75 211 LYS A C 1
ATOM 1632 O O . LYS A 1 211 ? 7.626 -10.969 -19.022 1.00 93.75 211 LYS A O 1
ATOM 1637 N N . VAL A 1 212 ? 6.267 -9.225 -19.434 1.00 95.12 212 VAL A N 1
ATOM 1638 C CA . VAL A 1 212 ? 5.806 -9.004 -18.059 1.00 95.12 212 VAL A CA 1
ATOM 1639 C C . VAL A 1 212 ? 4.297 -9.187 -18.015 1.00 95.12 212 VAL A C 1
ATOM 1641 O O . VAL A 1 212 ? 3.556 -8.508 -18.725 1.00 95.12 212 VAL A O 1
ATOM 1644 N N . VAL A 1 213 ? 3.846 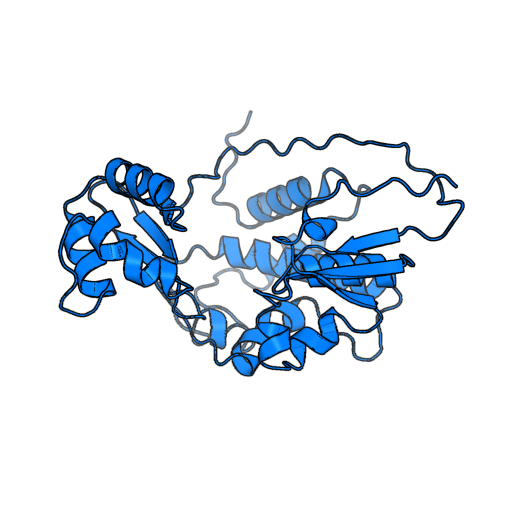-10.085 -17.143 1.00 95.38 213 VAL A N 1
ATOM 1645 C CA . VAL A 1 213 ? 2.426 -10.236 -16.820 1.00 95.38 213 VAL A CA 1
ATOM 1646 C C . VAL A 1 213 ? 2.131 -9.395 -15.584 1.00 95.38 213 VAL A C 1
ATOM 1648 O O . VAL A 1 213 ? 2.615 -9.684 -14.492 1.00 95.38 213 VAL A O 1
ATOM 1651 N N . ASP A 1 214 ? 1.353 -8.334 -15.764 1.00 95.62 214 ASP A N 1
ATOM 1652 C CA . ASP A 1 214 ? 0.940 -7.428 -14.699 1.00 95.62 214 ASP A CA 1
ATOM 1653 C C . ASP A 1 214 ? -0.415 -7.868 -14.121 1.00 95.62 214 ASP A C 1
ATOM 1655 O O . ASP A 1 214 ? -1.469 -7.569 -14.679 1.00 95.62 214 ASP A O 1
ATOM 1659 N N . LEU A 1 215 ? -0.371 -8.573 -12.986 1.00 93.88 215 LEU A N 1
ATOM 1660 C CA . LEU A 1 215 ? -1.547 -8.983 -12.199 1.00 93.88 215 LEU A CA 1
ATOM 1661 C C . LEU A 1 215 ? -1.918 -7.976 -11.104 1.00 93.88 215 LEU A C 1
ATOM 1663 O O . LEU A 1 215 ? -2.724 -8.265 -10.219 1.00 93.88 215 LEU A O 1
ATOM 1667 N N . SER A 1 216 ? -1.283 -6.807 -11.101 1.00 92.94 216 SER A N 1
ATOM 1668 C CA . SER A 1 216 ? -1.488 -5.817 -10.057 1.00 92.94 216 SER A CA 1
ATOM 1669 C C . SER A 1 216 ? -2.696 -4.928 -10.343 1.00 92.94 216 SER A C 1
ATOM 1671 O O . SER A 1 216 ? -3.220 -4.859 -11.458 1.00 92.94 216 SER A O 1
ATOM 1673 N N . SER A 1 217 ? -3.141 -4.204 -9.321 1.00 88.19 217 SER A N 1
ATOM 1674 C CA . SER A 1 217 ? -4.220 -3.222 -9.417 1.00 88.19 217 SER A CA 1
ATOM 1675 C C . SER A 1 217 ? -3.837 -1.923 -8.713 1.00 88.19 217 SER A C 1
ATOM 1677 O O . SER A 1 217 ? -2.790 -1.827 -8.063 1.00 88.19 217 SER A O 1
ATOM 1679 N N . MET A 1 218 ? -4.693 -0.913 -8.834 1.00 85.50 218 MET A N 1
ATOM 1680 C CA . MET A 1 218 ? -4.526 0.403 -8.228 1.00 85.50 218 MET A CA 1
ATOM 1681 C C . MET A 1 218 ? -3.385 1.191 -8.881 1.00 85.50 218 MET A C 1
ATOM 1683 O O . MET A 1 218 ? -3.566 1.731 -9.967 1.00 85.50 218 MET A O 1
ATOM 1687 N N . TRP A 1 219 ? -2.234 1.335 -8.218 1.00 82.94 219 TRP A N 1
ATOM 1688 C CA . TRP A 1 219 ? -1.230 2.315 -8.648 1.00 82.94 219 TRP A CA 1
ATOM 1689 C C . TRP A 1 219 ? 0.216 1.839 -8.557 1.00 82.94 219 TRP A C 1
ATOM 1691 O O . TRP A 1 219 ? 0.936 1.982 -9.534 1.00 82.94 219 TRP A O 1
ATOM 1701 N N . ALA A 1 220 ? 0.640 1.247 -7.436 1.00 85.56 220 ALA A N 1
ATOM 1702 C CA . ALA A 1 220 ? 2.045 0.895 -7.229 1.00 85.56 220 ALA A CA 1
ATOM 1703 C C . ALA A 1 220 ? 2.520 -0.166 -8.234 1.00 85.56 220 ALA A C 1
ATOM 1705 O O . ALA A 1 220 ? 3.513 0.029 -8.932 1.00 85.56 220 ALA A O 1
ATOM 1706 N N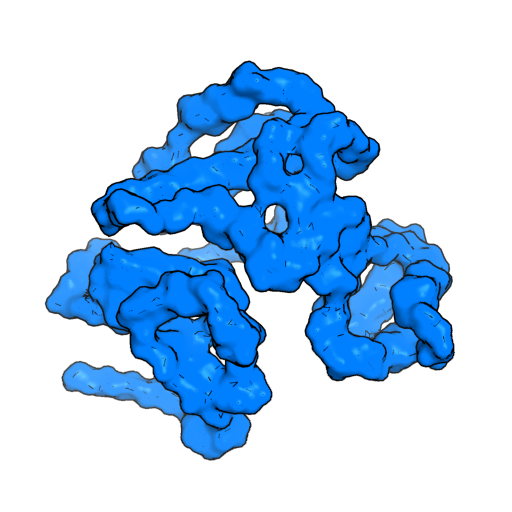 . GLY A 1 221 ? 1.760 -1.255 -8.367 1.00 90.81 221 GLY A N 1
ATOM 1707 C CA . GLY A 1 221 ? 2.057 -2.299 -9.343 1.00 90.81 221 GLY A CA 1
ATOM 1708 C C . GLY A 1 221 ? 1.912 -1.828 -10.798 1.00 90.81 221 GLY A C 1
ATOM 1709 O O . GLY A 1 221 ? 2.865 -2.005 -11.559 1.00 90.81 221 GLY A O 1
ATOM 1710 N N . PRO A 1 222 ? 0.819 -1.134 -11.192 1.00 89.50 222 PRO A N 1
ATOM 1711 C CA . PRO A 1 222 ? 0.706 -0.618 -12.553 1.00 89.50 222 PRO A CA 1
ATOM 1712 C C . PRO A 1 222 ? 1.775 0.433 -12.898 1.00 89.50 222 PRO A C 1
ATOM 1714 O O . PRO A 1 222 ? 2.177 0.529 -14.054 1.00 89.50 222 PRO A O 1
ATOM 1717 N N . LEU A 1 223 ? 2.273 1.203 -11.928 1.00 87.12 223 LEU A N 1
ATOM 1718 C CA . LEU A 1 223 ? 3.415 2.096 -12.128 1.00 87.12 223 LEU A CA 1
ATOM 1719 C C . LEU A 1 223 ? 4.715 1.309 -12.338 1.00 87.12 223 LEU A C 1
ATOM 1721 O O . LEU A 1 223 ? 5.473 1.617 -13.254 1.00 87.12 223 LEU A O 1
ATOM 1725 N N . CYS A 1 224 ? 4.956 0.272 -11.533 1.00 89.19 224 CYS A N 1
ATOM 1726 C CA . CYS A 1 224 ? 6.113 -0.610 -11.691 1.00 89.19 224 CYS A CA 1
ATOM 1727 C C . CYS A 1 224 ? 6.143 -1.245 -13.089 1.00 89.19 224 CYS A C 1
ATOM 1729 O O . CYS A 1 224 ? 7.132 -1.127 -13.812 1.00 89.19 224 CYS A O 1
ATOM 1731 N N . SER A 1 225 ? 5.033 -1.840 -13.528 1.00 92.31 225 SER A N 1
ATOM 1732 C CA . SER A 1 225 ? 4.956 -2.448 -14.857 1.00 92.31 225 SER A CA 1
ATOM 1733 C C . SER A 1 225 ? 5.034 -1.410 -15.984 1.00 92.31 225 SER A C 1
ATOM 1735 O O . SER A 1 225 ? 5.562 -1.710 -17.051 1.00 92.31 225 SER A O 1
ATOM 1737 N N . TRP A 1 226 ? 4.598 -0.165 -15.758 1.00 87.94 226 TRP A N 1
ATOM 1738 C CA . TRP A 1 226 ? 4.822 0.936 -16.701 1.00 87.94 226 TRP A CA 1
ATOM 1739 C C . TRP A 1 226 ? 6.309 1.290 -16.845 1.00 87.94 226 TRP A C 1
ATOM 1741 O O . TRP A 1 226 ? 6.781 1.478 -17.966 1.00 87.94 226 TRP A O 1
ATOM 1751 N N . PHE A 1 227 ? 7.070 1.318 -15.746 1.00 85.62 227 PHE A N 1
ATOM 1752 C CA . PHE A 1 227 ? 8.525 1.495 -15.803 1.00 85.62 227 PHE A CA 1
ATOM 1753 C C . PHE A 1 227 ? 9.204 0.349 -16.558 1.00 85.62 227 PHE A C 1
ATOM 1755 O O . PHE A 1 227 ? 10.021 0.610 -17.435 1.00 85.62 227 PHE A O 1
ATOM 1762 N N . LEU A 1 228 ? 8.823 -0.905 -16.294 1.00 88.56 228 LEU A N 1
ATOM 1763 C CA . LEU A 1 228 ? 9.352 -2.064 -17.025 1.00 88.56 228 LEU A CA 1
ATOM 1764 C C . LEU A 1 228 ? 9.070 -1.967 -18.531 1.00 88.56 228 LEU A C 1
ATOM 1766 O O . LEU A 1 228 ? 9.961 -2.214 -19.341 1.00 88.56 228 LEU A O 1
ATOM 1770 N N . MET A 1 229 ? 7.858 -1.549 -18.906 1.00 89.69 229 MET A N 1
ATOM 1771 C CA . MET A 1 229 ? 7.483 -1.308 -20.300 1.00 89.69 229 MET A CA 1
ATOM 1772 C C . MET A 1 229 ? 8.354 -0.227 -20.950 1.00 89.69 229 MET A C 1
ATOM 1774 O O . MET A 1 229 ? 8.870 -0.409 -22.049 1.00 89.69 229 MET A O 1
ATOM 1778 N N . ARG A 1 230 ? 8.548 0.905 -20.260 1.00 85.50 230 ARG A N 1
ATOM 1779 C CA . ARG A 1 230 ? 9.396 2.020 -20.714 1.00 85.50 230 ARG A CA 1
ATOM 1780 C C . ARG A 1 230 ? 10.868 1.624 -20.849 1.00 85.50 230 ARG A C 1
ATOM 1782 O O . ARG A 1 230 ? 11.556 2.198 -21.684 1.00 85.50 230 ARG A O 1
ATOM 1789 N N . SER A 1 231 ? 11.318 0.635 -20.082 1.00 85.00 231 SER A N 1
ATOM 1790 C CA . SER A 1 231 ? 12.639 0.006 -20.208 1.00 85.00 231 SER A CA 1
ATOM 1791 C C . SER A 1 231 ? 12.720 -1.034 -21.335 1.00 85.00 231 SER A C 1
ATOM 1793 O O . SER A 1 231 ? 13.744 -1.698 -21.478 1.00 85.00 231 SER A O 1
ATOM 1795 N N . GLY A 1 232 ? 11.655 -1.198 -22.125 1.00 87.31 232 GLY A N 1
ATOM 1796 C CA . GLY A 1 232 ? 11.615 -2.066 -23.298 1.00 87.31 232 GLY A CA 1
ATOM 1797 C C . GLY A 1 232 ? 10.859 -3.379 -23.110 1.00 87.31 232 GLY A C 1
ATOM 1798 O O . GLY A 1 232 ? 10.817 -4.155 -24.056 1.00 87.31 232 GLY A O 1
ATOM 1799 N N . ALA A 1 233 ? 10.245 -3.663 -21.957 1.00 92.25 233 ALA A N 1
ATOM 1800 C CA . ALA A 1 233 ? 9.442 -4.879 -21.797 1.00 92.25 233 ALA A CA 1
ATOM 1801 C C . ALA A 1 233 ? 8.101 -4.806 -22.555 1.00 92.25 233 ALA A C 1
ATOM 1803 O O . ALA A 1 233 ? 7.454 -3.762 -22.622 1.00 92.25 233 ALA A O 1
ATOM 1804 N N . GLU A 1 234 ? 7.638 -5.945 -23.065 1.00 95.12 234 GLU A N 1
ATOM 1805 C CA . GLU A 1 234 ? 6.244 -6.138 -23.469 1.00 95.12 234 GLU A CA 1
ATOM 1806 C C . GLU A 1 234 ? 5.414 -6.407 -22.206 1.00 95.12 234 GLU A C 1
ATOM 1808 O O . GLU A 1 234 ? 5.727 -7.322 -21.441 1.00 95.12 234 GLU A O 1
ATOM 1813 N N . VAL A 1 235 ? 4.362 -5.621 -21.964 1.00 96.50 235 VAL A N 1
ATOM 1814 C CA . VAL A 1 235 ? 3.564 -5.724 -20.732 1.00 96.50 235 VAL A CA 1
ATOM 1815 C C . VAL A 1 235 ? 2.112 -6.055 -21.040 1.00 96.50 235 VAL A C 1
ATOM 1817 O O . VAL A 1 235 ? 1.424 -5.315 -21.747 1.00 96.50 235 VAL A O 1
ATOM 1820 N N . ILE A 1 236 ? 1.637 -7.146 -20.438 1.00 96.38 236 ILE A N 1
ATOM 1821 C CA . ILE A 1 236 ? 0.254 -7.615 -20.515 1.00 96.38 236 ILE A CA 1
ATOM 1822 C C . ILE A 1 236 ? -0.358 -7.496 -19.122 1.00 96.38 236 ILE A C 1
ATOM 1824 O O . ILE A 1 236 ? -0.020 -8.263 -18.221 1.00 96.38 236 ILE A O 1
ATOM 1828 N N . LYS A 1 237 ? -1.265 -6.538 -18.934 1.00 95.38 237 LYS A N 1
ATOM 1829 C CA . LYS A 1 237 ? -2.078 -6.434 -17.724 1.00 95.38 237 LYS A CA 1
ATOM 1830 C C . LYS A 1 237 ? -3.233 -7.417 -17.807 1.00 95.38 237 LYS A C 1
ATOM 1832 O O . LYS A 1 237 ? -4.031 -7.362 -18.743 1.00 95.38 237 LYS A O 1
ATOM 1837 N N . ILE A 1 238 ? -3.336 -8.279 -16.806 1.00 93.38 238 ILE A N 1
ATOM 1838 C CA . ILE A 1 238 ? -4.442 -9.217 -16.660 1.00 93.38 238 ILE A CA 1
ATOM 1839 C C . ILE A 1 238 ? -5.218 -8.846 -15.401 1.00 93.38 238 ILE A C 1
ATOM 1841 O O . ILE A 1 238 ? -4.647 -8.710 -14.321 1.00 93.38 238 ILE A O 1
ATOM 1845 N N . GLU A 1 239 ? -6.528 -8.682 -15.536 1.00 92.31 239 GLU A N 1
ATOM 1846 C CA . GLU A 1 239 ? -7.418 -8.373 -14.417 1.00 92.31 239 GLU A CA 1
ATOM 1847 C C . GLU A 1 239 ? -8.645 -9.286 -14.388 1.00 92.31 239 GLU A C 1
ATOM 1849 O O . GLU A 1 239 ? -8.986 -9.937 -15.376 1.00 92.31 239 GLU A O 1
ATOM 1854 N N . SER A 1 240 ? -9.321 -9.331 -13.240 1.00 90.50 240 SER A N 1
ATOM 1855 C CA . SER A 1 240 ? -10.558 -10.094 -13.106 1.00 90.50 240 SER A CA 1
ATOM 1856 C C . SER A 1 240 ? -11.695 -9.395 -13.852 1.00 90.50 240 SER A C 1
ATOM 1858 O O . SER A 1 240 ? -11.930 -8.203 -13.654 1.00 90.50 240 SER A O 1
ATOM 1860 N N . SER A 1 241 ? -12.457 -10.137 -14.654 1.00 90.62 241 SER A N 1
ATOM 1861 C CA . SER A 1 241 ? -13.693 -9.640 -15.274 1.00 90.62 241 SER A CA 1
ATOM 1862 C C . SER A 1 241 ? -14.787 -9.345 -14.244 1.00 90.62 241 SER A C 1
ATOM 1864 O O . SER A 1 241 ? -15.576 -8.424 -14.433 1.00 90.62 241 SER A O 1
ATOM 1866 N N . LYS A 1 242 ? -14.807 -10.090 -13.133 1.00 88.88 242 LYS A N 1
ATOM 1867 C CA . LYS A 1 242 ? -15.744 -9.905 -12.013 1.00 88.88 242 LYS A CA 1
ATOM 1868 C C . LYS A 1 242 ? -15.308 -8.805 -11.053 1.00 88.88 242 LYS A C 1
ATOM 1870 O O . LYS A 1 242 ? -16.129 -8.251 -10.329 1.00 88.88 242 LYS A O 1
ATOM 1875 N N . ARG A 1 243 ? -14.011 -8.497 -11.029 1.00 85.19 243 ARG A N 1
ATOM 1876 C CA . ARG A 1 243 ? -13.412 -7.516 -10.124 1.00 85.19 243 ARG A CA 1
ATOM 1877 C C . ARG A 1 243 ? -12.345 -6.683 -10.848 1.00 85.19 243 ARG A C 1
ATOM 1879 O O . ARG A 1 243 ? -11.156 -6.824 -10.546 1.00 85.19 243 ARG A O 1
ATOM 1886 N N . PRO A 1 244 ? -12.752 -5.836 -11.807 1.00 87.25 244 PRO A N 1
ATOM 1887 C CA . PRO A 1 244 ? -11.818 -4.995 -12.546 1.00 87.25 244 PRO A CA 1
ATOM 1888 C C . PRO A 1 244 ? -11.148 -3.969 -11.628 1.00 87.25 244 PRO A C 1
ATOM 1890 O O . PRO A 1 244 ? -11.642 -3.648 -10.540 1.00 87.25 244 PRO A O 1
ATOM 1893 N N . ASP A 1 245 ? -10.023 -3.419 -12.079 1.00 85.81 245 ASP A N 1
ATOM 1894 C CA . ASP A 1 245 ? -9.371 -2.308 -11.394 1.00 85.81 245 ASP A CA 1
ATOM 1895 C C . ASP A 1 245 ? -10.349 -1.127 -11.230 1.00 85.81 245 ASP A C 1
ATOM 1897 O O . ASP A 1 245 ? -11.004 -0.699 -12.184 1.00 85.81 245 ASP A O 1
ATOM 1901 N N . ARG A 1 246 ? -10.443 -0.556 -10.021 1.00 80.12 246 ARG A N 1
ATOM 1902 C CA . ARG A 1 246 ? -11.343 0.579 -9.736 1.00 80.12 246 ARG A CA 1
ATOM 1903 C C . ARG A 1 246 ? -11.072 1.773 -10.647 1.00 80.12 246 ARG A C 1
ATOM 1905 O O . ARG A 1 246 ? -12.001 2.471 -11.049 1.00 80.12 246 ARG A O 1
ATOM 1912 N N . GLY A 1 247 ? -9.805 1.999 -10.993 1.00 79.50 247 GLY A N 1
ATOM 1913 C CA . GLY A 1 247 ? -9.420 3.071 -11.903 1.00 79.50 247 GLY A CA 1
ATOM 1914 C C . GLY A 1 247 ? -9.995 2.892 -13.311 1.00 79.50 247 GLY A C 1
ATOM 1915 O O . GLY A 1 247 ? -10.237 3.896 -13.984 1.00 79.50 247 GLY A O 1
ATOM 1916 N N . ARG A 1 248 ? -10.245 1.641 -13.729 1.00 83.12 248 ARG A N 1
ATOM 1917 C CA . ARG A 1 248 ? -10.860 1.281 -15.013 1.00 83.12 248 ARG A CA 1
ATOM 1918 C C . ARG A 1 248 ? -12.360 1.545 -15.016 1.00 83.12 248 ARG A C 1
ATOM 1920 O O . ARG A 1 248 ? -12.847 2.148 -15.965 1.00 83.12 248 ARG A O 1
ATOM 1927 N N . LEU A 1 249 ? -13.067 1.135 -13.958 1.00 80.19 249 LEU A N 1
ATOM 1928 C CA . LEU A 1 249 ? -14.517 1.345 -13.816 1.00 80.19 249 LEU A CA 1
ATOM 1929 C C . LEU A 1 249 ? -14.889 2.823 -13.939 1.00 80.19 249 LEU A C 1
ATOM 1931 O O . LEU A 1 249 ? -15.807 3.181 -14.667 1.00 80.19 249 LEU A O 1
ATOM 1935 N N . ASN A 1 250 ? -14.107 3.679 -13.287 1.00 77.50 250 ASN A N 1
ATOM 1936 C CA . ASN A 1 250 ? -14.329 5.121 -13.279 1.00 77.50 250 ASN A CA 1
ATOM 1937 C C . ASN A 1 250 ? -13.654 5.841 -14.463 1.00 77.50 250 ASN A C 1
ATOM 1939 O O . ASN A 1 250 ? -13.572 7.066 -14.454 1.00 77.50 250 ASN A O 1
ATOM 1943 N N . GLN A 1 251 ? -13.098 5.093 -15.430 1.00 79.50 251 GLN A N 1
ATOM 1944 C CA . GLN A 1 251 ? -12.362 5.599 -16.599 1.00 79.50 251 GLN A CA 1
ATOM 1945 C C . GLN A 1 251 ? -11.370 6.721 -16.261 1.00 79.50 251 GLN A C 1
ATOM 1947 O O . GLN A 1 251 ? -11.214 7.699 -16.992 1.00 79.50 251 GLN A O 1
ATOM 1952 N N . THR A 1 252 ? -10.696 6.593 -15.119 1.00 82.31 252 THR A N 1
ATOM 1953 C CA . THR A 1 252 ? -9.932 7.708 -14.559 1.00 82.31 252 THR A CA 1
ATOM 1954 C C . THR A 1 252 ? -8.749 8.052 -15.470 1.00 82.31 252 THR A C 1
ATOM 1956 O O . THR A 1 252 ? -8.044 7.141 -15.924 1.00 82.31 252 THR A O 1
ATOM 1959 N N . PRO A 1 253 ? -8.436 9.347 -15.682 1.00 82.50 253 PRO A N 1
ATOM 1960 C CA . PRO A 1 253 ? -7.236 9.745 -16.421 1.00 82.50 253 PRO A CA 1
ATOM 1961 C C . PRO A 1 253 ? -5.959 9.116 -15.848 1.00 82.50 253 PRO A C 1
ATOM 1963 O O . PRO A 1 253 ? -5.015 8.815 -16.573 1.00 82.50 253 PRO A O 1
ATOM 1966 N N . PHE A 1 254 ? -5.944 8.877 -14.535 1.00 80.25 254 PHE A N 1
ATOM 1967 C CA . PHE A 1 254 ? -4.851 8.212 -13.842 1.00 80.25 254 PHE A CA 1
ATOM 1968 C C . PHE A 1 254 ? -4.658 6.754 -14.294 1.00 80.25 254 PHE A C 1
ATOM 1970 O O . PHE A 1 254 ? -3.542 6.364 -14.639 1.00 80.25 254 PHE A O 1
ATOM 1977 N N . PHE A 1 255 ? -5.735 5.962 -14.368 1.00 86.56 255 PHE A N 1
ATOM 1978 C CA . PHE A 1 255 ? -5.679 4.586 -14.873 1.00 86.56 255 PHE A CA 1
ATOM 1979 C C . PHE A 1 255 ? -5.185 4.528 -16.320 1.00 86.56 255 PHE A C 1
ATOM 1981 O O . PHE A 1 255 ? -4.337 3.697 -16.650 1.00 86.56 255 PHE A O 1
ATOM 1988 N N . GLN A 1 256 ? -5.687 5.426 -17.172 1.00 87.56 256 GLN A N 1
ATOM 1989 C CA . GLN A 1 256 ? -5.269 5.501 -18.571 1.00 87.56 256 GLN A CA 1
ATOM 1990 C C . GLN A 1 256 ? -3.772 5.804 -18.687 1.00 87.56 256 GLN A C 1
ATOM 1992 O O . GLN A 1 256 ? -3.078 5.147 -19.457 1.00 87.56 256 GLN A O 1
ATOM 1997 N N . ARG A 1 257 ? -3.244 6.742 -17.887 1.00 83.88 257 ARG A N 1
ATOM 1998 C CA . ARG A 1 257 ? -1.808 7.067 -17.874 1.00 83.88 257 ARG A CA 1
ATOM 1999 C C . ARG A 1 257 ? -0.944 5.880 -17.459 1.00 83.88 257 ARG A C 1
ATOM 2001 O O . ARG A 1 257 ? 0.011 5.567 -18.165 1.00 83.88 257 ARG A O 1
ATOM 2008 N N . LEU A 1 258 ? -1.290 5.205 -16.360 1.00 86.00 258 LEU A N 1
ATOM 2009 C CA . LEU A 1 258 ? -0.500 4.077 -15.852 1.00 86.00 258 LEU A CA 1
ATOM 2010 C C . LEU A 1 258 ? -0.502 2.868 -16.786 1.00 86.00 258 LEU A C 1
ATOM 2012 O O . LEU A 1 258 ? 0.423 2.065 -16.734 1.00 86.00 258 LEU A O 1
ATOM 2016 N N . ASN A 1 259 ? -1.529 2.715 -17.620 1.00 89.19 259 ASN A N 1
ATOM 2017 C CA . ASN A 1 259 ? -1.663 1.557 -18.501 1.00 89.19 259 ASN A CA 1
ATOM 2018 C C . ASN A 1 259 ? -1.496 1.890 -19.986 1.00 89.19 259 ASN A C 1
ATOM 2020 O O . ASN A 1 259 ? -1.624 1.003 -20.827 1.00 89.19 259 ASN A O 1
ATOM 2024 N N . LYS A 1 260 ? -1.157 3.140 -20.322 1.00 88.31 260 LYS A N 1
ATOM 2025 C CA . LYS A 1 260 ? -0.860 3.548 -21.695 1.00 88.31 260 LYS A CA 1
ATOM 2026 C C . LYS A 1 260 ? 0.303 2.720 -22.239 1.00 88.31 260 LYS A C 1
ATOM 2028 O O . LYS A 1 260 ? 1.370 2.705 -21.635 1.00 88.31 260 LYS A O 1
ATOM 2033 N N . GLY A 1 261 ? 0.092 2.081 -23.389 1.00 89.62 261 GLY A N 1
ATOM 2034 C CA . GLY A 1 261 ? 1.084 1.232 -24.060 1.00 89.62 261 GLY A CA 1
ATOM 2035 C C . GLY A 1 261 ? 1.076 -0.237 -23.627 1.00 89.62 261 GLY A C 1
ATOM 2036 O O . GLY A 1 261 ? 1.738 -1.044 -24.270 1.00 89.62 261 GLY A O 1
ATOM 2037 N N . LYS A 1 262 ? 0.316 -0.605 -22.586 1.00 93.56 262 LYS A N 1
ATOM 2038 C CA . LYS A 1 262 ? 0.144 -2.002 -22.171 1.00 93.56 262 LYS A CA 1
ATOM 2039 C C . LYS A 1 262 ? -1.018 -2.645 -22.920 1.00 93.56 262 LYS A C 1
ATOM 2041 O O . LYS A 1 262 ? -2.039 -1.997 -23.155 1.00 93.56 262 LYS A O 1
ATOM 2046 N N . SER A 1 263 ? -0.915 -3.943 -23.176 1.00 95.44 263 SER A N 1
ATOM 2047 C CA . SER A 1 263 ? -2.073 -4.765 -23.541 1.00 95.44 263 SER A CA 1
ATOM 2048 C C . SER A 1 263 ? -2.871 -5.080 -22.277 1.00 95.44 263 SER A C 1
ATOM 2050 O O . SER A 1 263 ? -2.283 -5.489 -21.280 1.00 95.44 263 SER A O 1
ATOM 2052 N N . ILE A 1 264 ? -4.193 -4.895 -22.283 1.00 93.81 264 ILE A N 1
ATOM 2053 C CA . ILE A 1 264 ? -5.052 -5.172 -21.119 1.00 93.81 264 ILE A CA 1
ATOM 2054 C C . ILE A 1 264 ? -6.064 -6.251 -21.494 1.00 93.81 264 ILE A C 1
ATOM 2056 O O . ILE A 1 264 ? -6.793 -6.095 -22.470 1.00 93.81 264 ILE A O 1
ATOM 2060 N N . THR A 1 265 ? -6.125 -7.335 -20.721 1.00 92.44 265 THR A N 1
ATOM 2061 C CA . THR A 1 265 ? -7.103 -8.420 -20.900 1.00 92.44 265 THR A CA 1
ATOM 2062 C C . THR A 1 265 ? -7.809 -8.723 -19.583 1.00 92.44 265 THR A C 1
ATOM 2064 O O . THR A 1 265 ? -7.184 -8.749 -18.524 1.00 92.44 265 THR A O 1
ATOM 2067 N N . ALA A 1 266 ? -9.118 -8.967 -19.644 1.00 91.00 266 ALA A N 1
ATOM 2068 C CA . ALA A 1 266 ? -9.908 -9.374 -18.489 1.00 91.00 266 ALA A CA 1
ATOM 2069 C C . ALA A 1 266 ? -10.253 -10.867 -18.571 1.00 91.00 266 ALA A C 1
ATOM 2071 O O . ALA A 1 266 ? -10.663 -11.343 -19.628 1.00 91.00 266 ALA A O 1
ATOM 2072 N N . PHE A 1 267 ? -10.126 -11.584 -17.456 1.00 89.75 267 PHE A N 1
ATOM 2073 C CA . PHE A 1 267 ? -10.446 -13.009 -17.346 1.00 89.75 267 PHE A CA 1
ATOM 2074 C C . PHE A 1 267 ? -11.375 -13.283 -16.165 1.00 89.75 267 PHE A C 1
ATOM 2076 O O . PHE A 1 267 ? -11.248 -12.672 -15.104 1.00 89.75 267 PHE A O 1
ATOM 2083 N N . ASP A 1 268 ? -12.283 -14.246 -16.323 1.00 91.25 268 ASP A N 1
ATOM 2084 C CA . ASP A 1 268 ? -12.966 -14.828 -15.168 1.00 91.25 268 ASP A CA 1
ATOM 2085 C C . ASP A 1 268 ? -12.047 -15.865 -14.516 1.00 91.25 268 ASP A C 1
ATOM 2087 O O . ASP A 1 268 ? -11.916 -16.989 -15.009 1.00 91.25 268 ASP A O 1
ATOM 2091 N N . PHE A 1 269 ? -11.417 -15.488 -13.404 1.00 88.62 269 PHE A N 1
ATOM 2092 C CA . PHE A 1 269 ? -10.543 -16.378 -12.640 1.00 88.62 269 PHE A CA 1
ATOM 2093 C C . PHE A 1 269 ? -11.285 -17.545 -11.977 1.00 88.62 269 PHE A C 1
ATOM 2095 O O . PHE A 1 269 ? -10.646 -18.531 -11.617 1.00 88.62 269 PHE A O 1
ATOM 2102 N N . ASP A 1 270 ? -12.616 -17.500 -11.865 1.00 89.12 270 ASP A N 1
ATOM 2103 C CA . ASP A 1 270 ? -13.3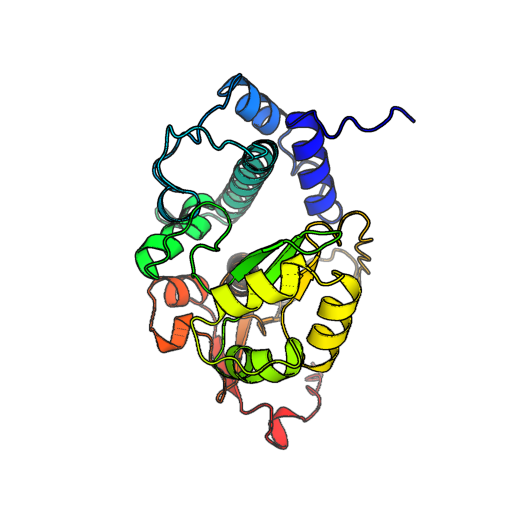80 -18.626 -11.324 1.00 89.12 270 ASP A CA 1
ATOM 2104 C C . ASP A 1 270 ? -13.721 -19.679 -12.380 1.00 89.12 270 ASP A C 1
ATOM 2106 O O . ASP A 1 270 ? -14.086 -20.808 -12.032 1.00 89.12 270 ASP A O 1
ATOM 2110 N N . SER A 1 271 ? -13.618 -19.311 -13.660 1.00 89.44 271 SER A N 1
ATOM 2111 C CA . SER A 1 271 ? -13.890 -20.210 -14.777 1.00 89.44 271 SER A CA 1
ATOM 2112 C C . SER A 1 271 ? -12.884 -21.365 -14.816 1.00 89.44 271 SER A C 1
ATOM 2114 O O . SER A 1 271 ? -11.760 -21.258 -14.323 1.00 89.44 271 SER A O 1
ATOM 2116 N N . LYS A 1 272 ? -13.259 -22.479 -15.462 1.00 87.69 272 LYS A N 1
ATOM 2117 C CA . LYS A 1 272 ? -12.343 -23.618 -15.666 1.00 87.69 272 LYS A CA 1
ATOM 2118 C C . LYS A 1 272 ? -11.032 -23.189 -16.335 1.00 87.69 272 LYS A C 1
ATOM 2120 O O . LYS A 1 272 ? -9.970 -23.652 -15.938 1.00 87.69 272 LYS A O 1
ATOM 2125 N N . LEU A 1 273 ? -11.113 -22.281 -17.312 1.00 83.44 273 LEU A N 1
ATOM 2126 C CA . LEU A 1 273 ? -9.946 -21.727 -17.997 1.00 83.44 273 LEU A CA 1
ATOM 2127 C C . LEU A 1 273 ? -9.110 -20.843 -17.058 1.00 83.44 273 LEU A C 1
ATOM 2129 O O . LEU A 1 273 ? -7.892 -20.981 -17.022 1.00 83.44 273 LEU A O 1
ATOM 2133 N N . GLY A 1 274 ? -9.752 -19.992 -16.253 1.00 81.75 274 GLY A N 1
ATOM 2134 C CA . GLY A 1 274 ? -9.082 -19.096 -15.303 1.00 81.75 274 GLY A CA 1
ATOM 2135 C C . GLY A 1 274 ? -8.328 -19.810 -14.176 1.00 81.75 274 GLY A C 1
ATOM 2136 O O . GLY A 1 274 ? -7.359 -19.262 -13.659 1.00 81.75 274 GLY A O 1
ATOM 2137 N N . LYS A 1 275 ? -8.734 -21.040 -13.834 1.00 83.94 275 LYS A N 1
ATOM 2138 C CA . LYS A 1 275 ? -8.060 -21.906 -12.848 1.00 83.94 275 LYS A CA 1
ATOM 2139 C C . LYS A 1 275 ? -7.023 -22.849 -13.458 1.00 83.94 275 LYS A C 1
ATOM 2141 O O . LYS A 1 275 ? -6.345 -23.560 -12.717 1.00 83.94 275 LYS A O 1
ATOM 2146 N N . SER A 1 276 ? -6.918 -22.904 -14.787 1.00 80.31 276 SER A N 1
ATOM 2147 C CA . SER A 1 276 ? -5.920 -23.751 -15.437 1.00 80.31 276 SER A CA 1
ATOM 2148 C C . SER A 1 276 ? -4.508 -23.193 -15.195 1.00 80.31 276 SER A C 1
ATOM 2150 O O . SER A 1 276 ? -4.331 -21.971 -15.179 1.00 80.31 276 SER A O 1
ATOM 2152 N N . PRO A 1 277 ? -3.490 -24.046 -14.972 1.00 75.50 277 PRO A N 1
ATOM 2153 C CA . PRO A 1 277 ? -2.119 -23.579 -14.824 1.00 75.50 277 PRO A CA 1
ATOM 2154 C C . PRO A 1 277 ? -1.693 -22.790 -16.059 1.00 75.50 277 PRO A C 1
ATOM 2156 O O . PRO A 1 277 ? -1.953 -23.216 -17.184 1.00 75.50 277 PRO A O 1
ATOM 2159 N N . ALA A 1 278 ? -0.990 -21.674 -15.857 1.00 66.75 278 ALA A N 1
ATOM 2160 C CA . ALA A 1 278 ? -0.363 -20.963 -16.961 1.00 66.75 278 ALA A CA 1
ATOM 2161 C C . ALA A 1 278 ? 0.621 -21.915 -17.660 1.00 66.75 278 ALA A C 1
ATOM 2163 O O . ALA A 1 278 ? 1.684 -22.237 -17.122 1.00 66.75 278 ALA A O 1
ATOM 2164 N N . SER A 1 279 ? 0.255 -22.406 -18.845 1.00 61.44 279 SER A N 1
ATOM 2165 C CA . SER A 1 279 ? 1.140 -23.247 -19.641 1.00 61.44 279 SER A CA 1
ATOM 2166 C C . SER A 1 279 ? 2.353 -22.414 -20.035 1.00 61.44 279 SER A C 1
ATOM 2168 O O . SER A 1 279 ? 2.202 -21.349 -20.640 1.00 61.44 279 SER A O 1
ATOM 2170 N N . LYS A 1 280 ? 3.564 -22.887 -19.722 1.00 51.22 280 LYS A N 1
ATOM 2171 C CA . LYS A 1 280 ? 4.763 -22.344 -20.361 1.00 51.22 280 LYS A CA 1
ATOM 2172 C C . LYS A 1 280 ? 4.586 -22.567 -21.859 1.00 51.22 280 LYS A C 1
ATOM 2174 O O . LYS A 1 280 ? 4.576 -23.711 -22.299 1.00 51.22 280 LYS A O 1
ATOM 2179 N N . ALA A 1 281 ? 4.431 -21.493 -22.628 1.00 43.50 281 ALA A N 1
ATOM 2180 C CA . ALA A 1 281 ? 4.700 -21.576 -24.052 1.00 43.50 281 ALA A CA 1
ATOM 2181 C C . ALA A 1 281 ? 6.166 -22.013 -24.166 1.00 43.50 281 ALA A C 1
ATOM 2183 O O . ALA A 1 281 ? 7.067 -21.275 -23.752 1.00 43.50 281 ALA A O 1
ATOM 2184 N N . HIS A 1 282 ? 6.392 -23.260 -24.581 1.00 34.16 282 HIS A N 1
ATOM 2185 C CA . HIS A 1 282 ? 7.725 -23.681 -24.978 1.00 34.16 282 HIS A CA 1
ATOM 2186 C C . HIS A 1 282 ? 8.152 -22.813 -26.173 1.00 34.16 282 HIS A C 1
ATOM 2188 O O . HIS A 1 282 ? 7.288 -22.473 -26.986 1.00 34.16 282 HIS A O 1
ATOM 2194 N N . PRO A 1 283 ? 9.420 -22.365 -26.198 1.00 40.56 283 PRO A N 1
ATOM 2195 C CA . PRO A 1 283 ? 9.934 -21.516 -27.265 1.00 40.56 283 PRO A CA 1
ATOM 2196 C C . PRO A 1 283 ? 9.816 -22.181 -28.636 1.00 40.56 283 PRO A C 1
ATOM 2198 O O . PRO A 1 283 ? 9.907 -23.429 -28.691 1.00 40.56 283 PRO A O 1
#

Sequence (283 aa):
MQAKDFNDPIATSIDHLERLLEFLPSGLVDKKLVTQLSEINPSWPTWPSPGLSNLIGPPRVALKRFDLRWLHRFESTISLLNYFVRSLGGPSGGPSGHSLIVERAPLLGHRGWGETSAGGSCRLIKTLDATLAVNLPRQEDISSVSAWLQAEVKDDIWSVIQNYAINSSSQVLLERAKLLGLAVSEVGEAKDMTIEITRKSSIAAYSRQPKVVDLSSMWAGPLCSWFLMRSGAEVIKIESSKRPDRGRLNQTPFFQRLNKGKSITAFDFDSKLGKSPASKAHP

Secondary structure (DSSP, 8-state):
-----TT-HHHHHHHHHHHHHTTSPTT---HHHHHHHHHT-TT-SS---STTHHHH--TT---TT--THHHHHHHHHHHHHHHHHHHTT--TTPPPHHHHHHTHHHHTT----TTB-TTSSEEEEE-SS-EEEEE--SHHHHHHHHHHHTS---S-HHHHHHHHHTTS-HHHHHHHHHHTT-EEEETTTTTT--------S-----SS--EEEE---TTHHHHHHHHHHHTT-EEEEEEESSS--HHHHTT-HHHHHHHTTSEEEEE-TTSTTTTS-------